Protein AF-0000000077134645 (afdb_homodimer)

Structure (mmCIF, N/CA/C/O backbone):
data_AF-0000000077134645-model_v1
#
loop_
_entity.id
_entity.type
_entity.pdbx_description
1 polymer 'Centrosomal protein 20'
#
loop_
_atom_site.group_PDB
_atom_site.id
_atom_site.type_symbol
_atom_site.label_atom_id
_atom_site.label_alt_id
_atom_site.label_comp_id
_atom_site.label_asym_id
_atom_site.label_entity_id
_atom_site.label_seq_id
_atom_site.pdbx_PDB_ins_code
_atom_site.Cartn_x
_atom_site.Cartn_y
_atom_site.Cartn_z
_atom_site.occupancy
_atom_site.B_iso_or_equiv
_atom_site.auth_seq_id
_atom_site.auth_comp_id
_atom_site.auth_asym_id
_atom_site.auth_atom_id
_atom_site.pdbx_PDB_model_num
ATOM 1 N N . MET A 1 1 ? 4.652 -29.047 -30.969 1 24.22 1 MET A N 1
ATOM 2 C CA . MET A 1 1 ? 5.277 -28.812 -29.672 1 24.22 1 MET A CA 1
ATOM 3 C C . MET A 1 1 ? 4.746 -27.531 -29.031 1 24.22 1 MET A C 1
ATOM 5 O O . MET A 1 1 ? 5.172 -26.438 -29.391 1 24.22 1 MET A O 1
ATOM 9 N N . THR A 1 2 ? 3.572 -27.594 -28.562 1 29.64 2 THR A N 1
ATOM 10 C CA . THR A 1 2 ? 2.598 -26.516 -28.578 1 29.64 2 THR A CA 1
ATOM 11 C C . THR A 1 2 ? 2.98 -25.438 -27.562 1 29.64 2 THR A C 1
ATOM 13 O O . THR A 1 2 ? 3.662 -25.719 -26.562 1 29.64 2 THR A O 1
ATOM 16 N N . ALA A 1 3 ? 3.068 -24.297 -27.906 1 35.56 3 ALA A N 1
ATOM 17 C CA . ALA A 1 3 ? 3.482 -23.062 -27.234 1 35.56 3 ALA A CA 1
ATOM 18 C C . ALA A 1 3 ? 3.09 -23.078 -25.766 1 35.56 3 ALA A C 1
ATOM 20 O O . ALA A 1 3 ? 3.621 -22.312 -24.969 1 35.56 3 ALA A O 1
ATOM 21 N N . GLY A 1 4 ? 2.148 -23.891 -25.359 1 37.78 4 GLY A N 1
ATOM 22 C CA . GLY A 1 4 ? 1.561 -24.109 -24.047 1 37.78 4 GLY A CA 1
ATOM 23 C C . GLY A 1 4 ? 2.453 -24.906 -23.109 1 37.78 4 GLY A C 1
ATOM 24 O O . GLY A 1 4 ? 2.303 -24.844 -21.891 1 37.78 4 GLY A O 1
ATOM 25 N N . GLY A 1 5 ? 3.248 -25.859 -23.516 1 40.06 5 GLY A N 1
ATOM 26 C CA . GLY A 1 5 ? 4.164 -26.797 -22.875 1 40.06 5 GLY A CA 1
ATOM 27 C C . GLY A 1 5 ? 5.379 -26.109 -22.281 1 40.06 5 GLY A C 1
ATOM 28 O O . GLY A 1 5 ? 5.859 -26.516 -21.219 1 40.06 5 GLY A O 1
ATOM 29 N N . ALA A 1 6 ? 6.016 -25.266 -22.891 1 44.03 6 ALA A N 1
ATOM 30 C CA . ALA A 1 6 ? 7.242 -24.562 -22.547 1 44.03 6 ALA A CA 1
ATOM 31 C C . ALA A 1 6 ? 7 -23.562 -21.422 1 44.03 6 ALA A C 1
ATOM 33 O O . ALA A 1 6 ? 7.859 -23.375 -20.547 1 44.03 6 ALA A O 1
ATOM 34 N N . THR A 1 7 ? 5.754 -23 -21.484 1 43.25 7 THR A N 1
ATOM 35 C CA . THR A 1 7 ? 5.414 -22.016 -20.453 1 43.25 7 THR A CA 1
ATOM 36 C C . THR A 1 7 ? 5.234 -22.688 -19.094 1 43.25 7 THR A C 1
ATOM 38 O O . THR A 1 7 ? 5.672 -22.156 -18.078 1 43.25 7 THR A O 1
ATOM 41 N N . VAL A 1 8 ? 4.711 -23.891 -19.078 1 43.12 8 VAL A N 1
ATOM 42 C CA . VAL A 1 8 ? 4.547 -24.656 -17.844 1 43.12 8 VAL A CA 1
ATOM 43 C C . VAL A 1 8 ? 5.91 -25.125 -17.344 1 43.12 8 VAL A C 1
ATOM 45 O O . VAL A 1 8 ? 6.195 -25.047 -16.141 1 43.12 8 VAL A O 1
ATOM 48 N N . ASP A 1 9 ? 6.625 -25.656 -18.25 1 44.12 9 ASP A N 1
ATOM 49 C CA . ASP A 1 9 ? 7.934 -26.156 -17.844 1 44.12 9 ASP A CA 1
ATOM 50 C C . ASP A 1 9 ? 8.836 -25.031 -17.359 1 44.12 9 ASP A C 1
ATOM 52 O O . ASP A 1 9 ? 9.57 -25.188 -16.391 1 44.12 9 ASP A O 1
ATOM 56 N N . GLU A 1 10 ? 8.852 -23.938 -18.047 1 44.84 10 GLU A N 1
ATOM 57 C CA . GLU A 1 10 ? 9.633 -22.797 -17.594 1 44.84 10 GLU A CA 1
ATOM 58 C C . GLU A 1 10 ? 9.102 -22.25 -16.266 1 44.84 10 GLU A C 1
ATOM 60 O O . GLU A 1 10 ? 9.875 -21.812 -15.422 1 44.84 10 GLU A O 1
ATOM 65 N N . LEU A 1 11 ? 7.805 -22.312 -16.109 1 45.38 11 LEU A N 1
ATOM 66 C CA . LEU A 1 11 ? 7.188 -21.969 -14.828 1 45.38 11 LEU A CA 1
ATOM 67 C C . LEU A 1 11 ? 7.566 -22.984 -13.758 1 45.38 11 LEU A C 1
ATOM 69 O O . LEU A 1 11 ? 7.828 -22.609 -12.609 1 45.38 11 LEU A O 1
ATOM 73 N N . THR A 1 12 ? 7.633 -24.281 -14.18 1 47.97 12 THR A N 1
ATOM 74 C CA . THR A 1 12 ? 8.031 -25.281 -13.211 1 47.97 12 THR A CA 1
ATOM 75 C C . THR A 1 12 ? 9.469 -25.047 -12.742 1 47.97 12 THR A C 1
ATOM 77 O O . THR A 1 12 ? 9.773 -25.203 -11.562 1 47.97 12 THR A O 1
ATOM 80 N N . ASP A 1 13 ? 10.312 -24.781 -13.711 1 46.84 13 ASP A N 1
ATOM 81 C CA . ASP A 1 13 ? 11.703 -24.578 -13.312 1 46.84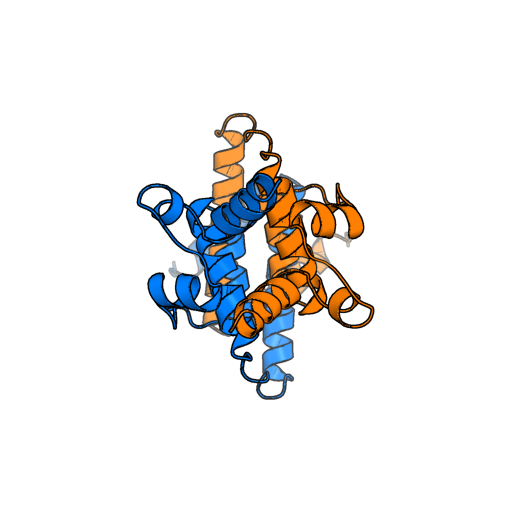 13 ASP A CA 1
ATOM 82 C C . ASP A 1 13 ? 11.859 -23.297 -12.5 1 46.84 13 ASP A C 1
ATOM 84 O O . ASP A 1 13 ? 12.594 -23.266 -11.508 1 46.84 13 ASP A O 1
ATOM 88 N N . VAL A 1 14 ? 11.336 -22.156 -12.891 1 46.78 14 VAL A N 1
ATOM 89 C CA . VAL A 1 14 ? 11.352 -20.938 -12.102 1 46.78 14 VAL A CA 1
ATOM 90 C C . VAL A 1 14 ? 10.625 -21.172 -10.773 1 46.78 14 VAL A C 1
ATOM 92 O O . VAL A 1 14 ? 11.094 -20.734 -9.719 1 46.78 14 VAL A O 1
ATOM 95 N N . LEU A 1 15 ? 9.477 -21.906 -10.883 1 47.5 15 LEU A N 1
ATOM 96 C CA . LEU A 1 15 ? 8.789 -22.297 -9.656 1 47.5 15 LEU A CA 1
ATOM 97 C C . LEU A 1 15 ? 9.703 -23.141 -8.773 1 47.5 15 LEU A C 1
ATOM 99 O O . LEU A 1 15 ? 9.742 -22.953 -7.555 1 47.5 15 LEU A O 1
ATOM 103 N N . ARG A 1 16 ? 10.352 -23.984 -9.422 1 46.69 16 ARG A N 1
ATOM 104 C CA . ARG A 1 16 ? 11.266 -24.828 -8.656 1 46.69 16 ARG A CA 1
ATOM 105 C C . ARG A 1 16 ? 12.344 -24 -7.973 1 46.69 16 ARG A C 1
ATOM 107 O O . ARG A 1 16 ? 12.625 -24.188 -6.789 1 46.69 16 ARG A O 1
ATOM 114 N N . GLU A 1 17 ? 13.023 -23.219 -8.719 1 48.59 17 GLU A N 1
ATOM 115 C CA . GLU A 1 17 ? 14.094 -22.406 -8.141 1 48.59 17 GLU A CA 1
ATOM 116 C C . GLU A 1 17 ? 13.547 -21.391 -7.152 1 48.59 17 GLU A C 1
ATOM 118 O O . GLU A 1 17 ? 14.141 -21.156 -6.102 1 48.59 17 GLU A O 1
ATOM 123 N N . THR A 1 18 ? 12.508 -20.734 -7.52 1 47.09 18 THR A N 1
ATOM 124 C CA . THR A 1 18 ? 11.844 -19.859 -6.559 1 47.09 18 THR A CA 1
ATOM 125 C C . THR A 1 18 ? 11.375 -20.641 -5.34 1 47.09 18 THR A C 1
ATOM 127 O O . THR A 1 18 ? 11.5 -20.172 -4.207 1 47.09 18 THR A O 1
ATOM 130 N N . LEU A 1 19 ? 10.766 -21.781 -5.652 1 47.28 19 LEU A N 1
ATOM 131 C CA . LEU A 1 19 ? 10.336 -22.688 -4.594 1 47.28 19 LEU A CA 1
ATOM 132 C C . LEU A 1 19 ? 11.523 -23.172 -3.777 1 47.28 19 LEU A C 1
ATOM 134 O O . LEU A 1 19 ? 11.391 -23.469 -2.584 1 47.28 19 LEU A O 1
ATOM 138 N N . GLU A 1 20 ? 12.57 -23.406 -4.445 1 48.66 20 GLU A N 1
ATOM 139 C CA . GLU A 1 20 ? 13.734 -23.828 -3.674 1 48.66 20 GLU A CA 1
ATOM 140 C C . GLU A 1 20 ? 14.125 -22.781 -2.645 1 48.66 20 GLU A C 1
ATOM 142 O O . GLU A 1 20 ? 14.633 -23.109 -1.57 1 48.66 20 GLU A O 1
ATOM 147 N N . ASN A 1 21 ? 13.945 -21.484 -2.982 1 47.81 21 ASN A N 1
ATOM 148 C CA . ASN A 1 21 ? 14.094 -20.5 -1.917 1 47.81 21 ASN A CA 1
ATOM 149 C C . ASN A 1 21 ? 12.797 -20.328 -1.126 1 47.81 21 ASN A C 1
ATOM 151 O O . ASN A 1 21 ? 11.758 -20 -1.695 1 47.81 21 ASN A O 1
ATOM 155 N N . ARG A 1 22 ? 12.594 -20.891 -0.077 1 45.69 22 ARG A N 1
ATOM 156 C CA . ARG A 1 22 ? 11.438 -21.062 0.794 1 45.69 22 ARG A CA 1
ATOM 157 C C . ARG A 1 22 ? 10.586 -19.797 0.818 1 45.69 22 ARG A C 1
ATOM 159 O O . ARG A 1 22 ? 9.352 -19.875 0.776 1 45.69 22 ARG A O 1
ATOM 166 N N . GLY A 1 23 ? 11.109 -18.672 0.833 1 46.56 23 GLY A N 1
ATOM 167 C CA . GLY A 1 23 ? 10.383 -17.406 0.935 1 46.56 23 GLY A C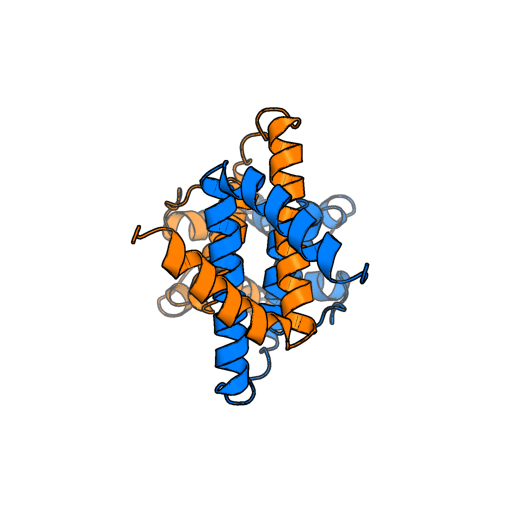A 1
ATOM 168 C C . GLY A 1 23 ? 9.617 -17.062 -0.33 1 46.56 23 GLY A C 1
ATOM 169 O O . GLY A 1 23 ? 8.523 -16.5 -0.266 1 46.56 23 GLY A O 1
ATOM 170 N N . ALA A 1 24 ? 10.148 -17.453 -1.413 1 50.59 24 ALA A N 1
ATOM 171 C CA . ALA A 1 24 ? 9.531 -17.125 -2.699 1 50.59 24 ALA A CA 1
ATOM 172 C C . ALA A 1 24 ? 8.305 -18 -2.953 1 50.59 24 ALA A C 1
ATOM 174 O O . ALA A 1 24 ? 7.305 -17.516 -3.496 1 50.59 24 ALA A O 1
ATOM 175 N N . LEU A 1 25 ? 8.438 -19.219 -2.449 1 50.72 25 LEU A N 1
ATOM 176 C CA . LEU A 1 25 ? 7.297 -20.109 -2.623 1 50.72 25 LEU A CA 1
ATOM 177 C C . LEU A 1 25 ? 6.094 -19.609 -1.82 1 50.72 25 LEU A C 1
ATOM 179 O O . LEU A 1 25 ? 4.957 -19.703 -2.287 1 50.72 25 LEU A O 1
ATOM 183 N N . GLY A 1 26 ? 6.496 -19.188 -0.699 1 48.19 26 GLY A N 1
ATOM 184 C CA . GLY A 1 26 ? 5.43 -18.641 0.131 1 48.19 26 GLY A CA 1
ATOM 185 C C . GLY A 1 26 ? 4.715 -17.469 -0.505 1 48.19 26 GLY A C 1
ATOM 186 O O . GLY A 1 26 ? 3.486 -17.375 -0.448 1 48.19 26 GLY A O 1
ATOM 187 N N . ASN A 1 27 ? 5.539 -16.703 -1.154 1 52.59 27 ASN A N 1
ATOM 188 C CA . ASN A 1 27 ? 4.957 -15.57 -1.862 1 52.59 27 ASN A CA 1
ATOM 189 C C . ASN A 1 27 ? 4.109 -16.016 -3.049 1 52.59 27 ASN A C 1
ATOM 191 O O . ASN A 1 27 ? 3.027 -15.484 -3.287 1 52.59 27 ASN A O 1
ATOM 195 N N . VAL A 1 28 ? 4.566 -16.938 -3.791 1 53.28 28 VAL A N 1
ATOM 196 C CA . VAL A 1 28 ? 3.822 -17.469 -4.926 1 53.28 28 VAL A CA 1
ATOM 197 C C . VAL A 1 28 ? 2.529 -18.125 -4.434 1 53.28 28 VAL A C 1
ATOM 199 O O . VAL A 1 28 ? 1.468 -17.938 -5.031 1 53.28 28 VAL A O 1
ATOM 202 N N . ARG A 1 29 ? 2.74 -18.812 -3.414 1 52.03 29 ARG A N 1
ATOM 203 C CA . ARG A 1 29 ? 1.562 -19.453 -2.838 1 52.03 29 ARG A CA 1
ATOM 204 C C . ARG A 1 29 ? 0.541 -18.406 -2.389 1 52.03 29 ARG A C 1
ATOM 206 O O . ARG A 1 29 ? -0.659 -18.562 -2.629 1 52.03 29 ARG A O 1
ATOM 213 N N . ALA A 1 30 ? 1.046 -17.484 -1.623 1 52.97 30 ALA A N 1
ATOM 214 C CA . ALA A 1 30 ? 0.137 -16.438 -1.156 1 52.97 30 ALA A CA 1
ATOM 215 C C . ALA A 1 30 ? -0.575 -15.766 -2.328 1 52.97 30 ALA A C 1
ATOM 217 O O . ALA A 1 30 ? -1.787 -15.539 -2.281 1 52.97 30 ALA A O 1
ATOM 218 N N . HIS A 1 31 ? 0.152 -15.578 -3.328 1 54.72 31 HIS A N 1
ATOM 219 C CA . HIS A 1 31 ? -0.405 -14.961 -4.523 1 54.72 31 HIS A CA 1
ATOM 220 C C . HIS A 1 31 ? -1.424 -15.875 -5.195 1 54.72 31 HIS A C 1
ATOM 222 O O . HIS A 1 31 ? -2.486 -15.414 -5.621 1 54.72 31 HIS A O 1
ATOM 228 N N . LEU A 1 32 ? -1.034 -17.031 -5.32 1 56.16 32 LEU A N 1
ATOM 229 C CA . LEU A 1 32 ? -1.927 -18 -5.941 1 56.16 32 LEU A CA 1
ATOM 230 C C . LEU A 1 32 ? -3.215 -18.141 -5.137 1 56.16 32 LEU A C 1
ATOM 232 O O . LEU A 1 32 ? -4.305 -18.203 -5.707 1 56.16 32 LEU A O 1
ATOM 236 N N . ARG A 1 33 ? -2.996 -18.141 -3.838 1 50.47 33 ARG A N 1
ATOM 237 C CA . ARG A 1 33 ? -4.172 -18.219 -2.975 1 50.47 33 ARG A CA 1
ATOM 238 C C . ARG A 1 33 ? -5.051 -16.984 -3.137 1 50.47 33 ARG A C 1
ATOM 240 O O . ARG A 1 33 ? -6.277 -17.094 -3.188 1 50.47 33 ARG A O 1
ATOM 247 N N . ALA A 1 34 ? -4.371 -15.906 -3.146 1 54.25 34 ALA A N 1
ATOM 248 C CA . ALA A 1 34 ? -5.137 -14.68 -3.336 1 54.25 34 ALA A CA 1
ATOM 249 C C . ALA A 1 34 ? -5.879 -14.695 -4.668 1 54.25 34 ALA A C 1
ATOM 251 O O . ALA A 1 34 ? -7.055 -14.328 -4.734 1 54.25 34 ALA A O 1
ATOM 252 N N . GLU A 1 35 ? -5.234 -15.227 -5.625 1 53.09 35 GLU A N 1
ATOM 253 C CA . GLU A 1 35 ? -5.832 -15.305 -6.953 1 53.09 35 GLU A CA 1
ATOM 254 C C . GLU A 1 35 ? -7.012 -16.281 -6.969 1 53.09 35 GLU A C 1
ATOM 256 O O . GLU A 1 35 ? -8.047 -15.992 -7.578 1 53.09 35 GLU A O 1
ATOM 261 N N . VAL A 1 36 ? -6.766 -17.328 -6.402 1 52.88 36 VAL A N 1
ATOM 262 C CA . VAL A 1 36 ? -7.82 -18.328 -6.312 1 52.88 36 VAL A CA 1
ATOM 263 C C . VAL A 1 36 ? -8.984 -17.781 -5.496 1 52.88 36 VAL A C 1
ATOM 265 O O . VAL A 1 36 ? -10.148 -17.922 -5.887 1 52.88 36 VAL A O 1
ATOM 268 N N . SER A 1 37 ? -8.641 -17.281 -4.383 1 51.97 37 SER A N 1
ATOM 269 C CA . SER A 1 37 ? -9.688 -16.719 -3.535 1 51.97 37 SER A CA 1
ATOM 270 C C . SER A 1 37 ? -10.469 -15.633 -4.27 1 51.97 37 SER A C 1
ATOM 272 O O . SER A 1 37 ? -11.695 -15.594 -4.191 1 51.97 37 SER A O 1
ATOM 274 N N . ASN A 1 38 ? -9.695 -14.898 -4.934 1 54 38 ASN A N 1
ATOM 275 C CA . ASN A 1 38 ? -10.328 -13.844 -5.707 1 54 38 ASN A CA 1
ATOM 276 C C . ASN A 1 38 ? -11.219 -14.414 -6.809 1 54 38 ASN A C 1
ATOM 278 O O . ASN A 1 38 ? -12.32 -13.906 -7.051 1 54 38 ASN A O 1
ATOM 282 N N . ALA A 1 39 ? -10.68 -15.352 -7.457 1 52.31 39 ALA A N 1
ATOM 283 C CA . ALA A 1 39 ? -11.438 -16.016 -8.516 1 52.31 39 ALA A CA 1
ATOM 284 C C . ALA A 1 39 ? -12.711 -16.641 -7.961 1 52.31 39 ALA A C 1
ATOM 286 O O . ALA A 1 39 ? -13.75 -16.641 -8.625 1 52.31 39 ALA A O 1
ATOM 287 N N . LEU A 1 40 ? -12.57 -17.266 -6.914 1 51.19 40 LEU A N 1
ATOM 288 C CA . LEU A 1 40 ? -13.719 -17.906 -6.285 1 51.19 40 LEU A CA 1
ATOM 289 C C . LEU A 1 40 ? -14.688 -16.875 -5.738 1 51.19 40 LEU A C 1
ATOM 291 O O . LEU A 1 40 ? -15.906 -17.047 -5.82 1 51.19 40 LEU A O 1
ATOM 295 N N . GLU A 1 41 ? -14.039 -15.984 -5.02 1 52.12 41 GLU A N 1
ATOM 296 C CA . GLU A 1 41 ? -14.906 -14.906 -4.531 1 52.12 41 GLU A CA 1
ATOM 297 C C . GLU A 1 41 ? -15.609 -14.195 -5.684 1 52.12 41 GLU A C 1
ATOM 299 O O . GLU A 1 41 ? -16.766 -13.789 -5.555 1 52.12 41 GLU A O 1
ATOM 304 N N . ASP A 1 42 ? -14.898 -13.961 -6.695 1 49.38 42 ASP A N 1
ATOM 305 C CA . ASP A 1 42 ? -15.516 -13.375 -7.883 1 49.38 42 ASP A CA 1
ATOM 306 C C . ASP A 1 42 ? -16.641 -14.266 -8.414 1 49.38 42 ASP A C 1
ATOM 308 O O . ASP A 1 42 ? -17.656 -13.766 -8.906 1 49.38 42 ASP A O 1
ATOM 312 N N . ARG A 1 43 ? -16.391 -15.602 -8.5 1 46.81 43 ARG A N 1
ATOM 313 C CA . ARG A 1 43 ? -17.484 -16.453 -8.938 1 46.81 43 ARG A CA 1
ATOM 314 C C . ARG A 1 43 ? -18.641 -16.422 -7.945 1 46.81 43 ARG A C 1
ATOM 316 O O . ARG A 1 43 ? -19.812 -16.516 -8.336 1 46.81 43 ARG A O 1
ATOM 323 N N . THR A 1 44 ? -18.359 -16.719 -6.801 1 44.78 44 THR A N 1
ATOM 324 C CA . THR A 1 44 ? -19.438 -16.625 -5.82 1 44.78 44 THR A CA 1
ATOM 325 C C . THR A 1 44 ? -19.75 -15.172 -5.492 1 44.78 44 THR A C 1
ATOM 327 O O . THR A 1 44 ? -20.688 -14.875 -4.75 1 44.78 44 THR A O 1
ATOM 330 N N . SER A 1 45 ? -18.656 -14.516 -5.438 1 45.84 45 SER A N 1
ATOM 331 C CA . SER A 1 45 ? -18.812 -13.133 -5.012 1 45.84 45 SER A CA 1
ATOM 332 C C . SER A 1 45 ? -19.859 -12.406 -5.867 1 45.84 45 SER A C 1
ATOM 334 O O . SER A 1 45 ? -19.766 -12.414 -7.098 1 45.84 45 SER A O 1
ATOM 336 N N . PHE A 1 46 ? -20.922 -12.102 -5.414 1 44.56 46 PHE A N 1
ATOM 337 C CA . PHE A 1 46 ? -21.688 -10.883 -5.582 1 44.56 46 PHE A CA 1
ATOM 338 C C . PHE A 1 46 ? -20.812 -9.758 -6.125 1 44.56 46 PHE A C 1
ATOM 340 O O . PHE A 1 46 ? -19.594 -9.773 -5.953 1 44.56 46 PHE A O 1
ATOM 347 N N . ALA A 1 47 ? -21.078 -8.93 -7.16 1 49.59 47 ALA A N 1
ATOM 348 C CA . ALA A 1 47 ? -20.562 -7.664 -7.672 1 49.59 47 ALA A CA 1
ATOM 349 C C . ALA A 1 47 ? -19.734 -6.941 -6.613 1 49.59 47 ALA A C 1
ATOM 351 O O . ALA A 1 47 ? -20.266 -6.52 -5.582 1 49.59 47 ALA A O 1
ATOM 352 N N . ARG A 1 48 ? -18.484 -7.422 -6.285 1 58.22 48 ARG A N 1
ATOM 353 C CA . ARG A 1 48 ? -17.75 -6.602 -5.328 1 58.22 48 ARG A CA 1
ATOM 354 C C . ARG A 1 48 ? -18.219 -5.152 -5.379 1 58.22 48 ARG A C 1
ATOM 356 O O . ARG A 1 48 ? -18.469 -4.609 -6.461 1 58.22 48 ARG A O 1
ATOM 363 N N . PRO A 1 49 ? -18.594 -4.734 -4.238 1 63.12 49 PRO A N 1
ATOM 364 C CA . PRO A 1 49 ? -19.016 -3.33 -4.27 1 63.12 49 PRO A CA 1
ATOM 365 C C . PRO A 1 49 ? -17.953 -2.418 -4.895 1 63.12 49 PRO A C 1
ATOM 367 O O . PRO A 1 49 ? -16.766 -2.721 -4.844 1 63.12 49 PRO A O 1
ATOM 370 N N . ASP A 1 50 ? -18.391 -1.583 -5.668 1 82 50 ASP A N 1
ATOM 371 C CA . ASP A 1 50 ? -17.531 -0.55 -6.242 1 82 50 ASP A CA 1
ATOM 372 C C . ASP A 1 50 ? -16.656 0.104 -5.168 1 82 50 ASP A C 1
ATOM 374 O O . ASP A 1 50 ? -17.078 0.225 -4.016 1 82 50 ASP A O 1
ATOM 378 N N . LEU A 1 51 ? -15.414 0.285 -5.488 1 91.31 51 LEU A N 1
ATOM 379 C CA . LEU A 1 51 ? -14.523 1.012 -4.594 1 91.31 51 LEU A CA 1
ATOM 380 C C . LEU A 1 51 ? -15.094 2.383 -4.25 1 91.31 51 LEU A C 1
ATOM 382 O O . LEU A 1 51 ? -15.648 3.062 -5.117 1 91.31 51 LEU A O 1
ATOM 386 N N . SER A 1 52 ? -15.109 2.719 -3.006 1 93.88 52 SER A N 1
ATOM 387 C CA . SER A 1 52 ? -15.469 4.078 -2.613 1 93.88 52 SER A CA 1
ATOM 388 C C . SER A 1 52 ? -14.453 5.09 -3.143 1 93.88 52 SER A C 1
ATOM 390 O O . SER A 1 52 ? -13.344 4.723 -3.521 1 93.88 52 SER A O 1
ATOM 392 N N . ASN A 1 53 ? -14.789 6.316 -3.213 1 94.12 53 ASN A N 1
ATOM 393 C CA . ASN A 1 53 ? -13.867 7.367 -3.639 1 94.12 53 ASN A CA 1
ATOM 394 C C . ASN A 1 53 ? -12.617 7.402 -2.77 1 94.12 53 ASN A C 1
ATOM 396 O O . ASN A 1 53 ? -11.508 7.609 -3.273 1 94.12 53 ASN A O 1
ATOM 400 N N . GLU A 1 54 ? -12.867 7.176 -1.496 1 96.25 54 GLU A N 1
ATOM 401 C CA . GLU A 1 54 ? -11.742 7.168 -0.558 1 96.25 54 GLU A CA 1
ATOM 402 C C . GLU A 1 54 ? -10.758 6.051 -0.883 1 96.25 54 GLU A C 1
ATOM 404 O O . GLU A 1 54 ? -9.547 6.262 -0.873 1 96.25 54 GLU A O 1
ATOM 409 N N . ASN A 1 55 ? -11.32 4.969 -1.184 1 97.5 55 ASN A N 1
ATOM 410 C CA . ASN A 1 55 ? -10.469 3.84 -1.545 1 97.5 55 ASN A CA 1
ATOM 411 C C . ASN A 1 55 ? -9.742 4.086 -2.861 1 97.5 55 ASN A C 1
ATOM 413 O O . ASN A 1 55 ? -8.578 3.707 -3.01 1 97.5 55 ASN A O 1
ATOM 417 N N . LEU A 1 56 ? -10.461 4.691 -3.771 1 97.31 56 LEU A N 1
ATOM 418 C CA . LEU A 1 56 ? -9.836 5.012 -5.051 1 97.31 56 LEU A CA 1
ATOM 419 C C . LEU A 1 56 ? -8.625 5.914 -4.852 1 97.31 56 LEU A C 1
ATOM 421 O O . LEU A 1 56 ? -7.559 5.672 -5.43 1 97.31 56 LEU A O 1
ATOM 425 N N . VAL A 1 57 ? -8.766 6.859 -4.016 1 97.75 57 VAL A N 1
ATOM 426 C CA . VAL A 1 57 ? -7.707 7.836 -3.77 1 97.75 57 VAL A CA 1
ATOM 427 C C . VAL A 1 57 ? -6.547 7.164 -3.037 1 97.75 57 VAL A C 1
ATOM 429 O O . VAL A 1 57 ? -5.391 7.293 -3.445 1 97.75 57 VAL A O 1
ATOM 432 N N . ILE A 1 58 ? -6.824 6.398 -1.999 1 98.44 58 ILE A N 1
ATOM 433 C CA . ILE A 1 58 ? -5.801 5.762 -1.178 1 98.44 58 ILE A CA 1
ATOM 434 C C . ILE A 1 58 ? -5.047 4.723 -2.004 1 98.44 58 ILE A C 1
ATOM 436 O O . ILE A 1 58 ? -3.818 4.633 -1.932 1 98.44 58 ILE A O 1
ATOM 440 N N . ASN A 1 59 ? -5.781 4.012 -2.807 1 98.38 59 ASN A N 1
ATOM 441 C CA . ASN A 1 59 ? -5.133 3.033 -3.67 1 98.38 59 ASN A CA 1
ATOM 442 C C . ASN A 1 59 ? -4.18 3.703 -4.656 1 98.38 59 ASN A C 1
ATOM 444 O O . ASN A 1 59 ? -3.139 3.139 -5 1 98.38 59 ASN A O 1
ATOM 448 N N . GLU A 1 60 ? -4.535 4.867 -5.148 1 98.19 60 GLU A N 1
ATOM 449 C CA . GLU A 1 60 ? -3.648 5.586 -6.062 1 98.19 60 GLU A CA 1
ATOM 450 C C . GLU A 1 60 ? -2.396 6.078 -5.34 1 98.19 60 GLU A C 1
ATOM 452 O O . GLU A 1 60 ? -1.306 6.09 -5.918 1 98.19 60 GLU A O 1
ATOM 457 N N . LEU A 1 61 ? -2.576 6.48 -4.07 1 98.5 61 LEU A N 1
ATOM 458 C CA . LEU A 1 61 ? -1.415 6.863 -3.273 1 98.5 61 LEU A CA 1
ATOM 459 C C . LEU A 1 61 ? -0.461 5.688 -3.105 1 98.5 61 LEU A C 1
ATOM 461 O O . LEU A 1 61 ? 0.755 5.844 -3.242 1 98.5 61 LEU A O 1
ATOM 465 N N . ILE A 1 62 ? -1.039 4.539 -2.848 1 98.75 62 ILE A N 1
ATOM 466 C CA . ILE A 1 62 ? -0.256 3.324 -2.643 1 98.75 62 ILE A CA 1
ATOM 467 C C . ILE A 1 62 ? 0.391 2.898 -3.959 1 98.75 62 ILE A C 1
ATOM 469 O O . ILE A 1 62 ? 1.562 2.512 -3.986 1 98.75 62 ILE A O 1
ATOM 473 N N . ARG A 1 63 ? -0.363 3.043 -5.043 1 98.44 63 ARG A N 1
ATOM 474 C CA . ARG A 1 63 ? 0.172 2.717 -6.363 1 98.44 63 ARG A CA 1
ATOM 475 C C . ARG A 1 63 ? 1.4 3.561 -6.68 1 98.44 63 ARG A C 1
ATOM 477 O O . ARG A 1 63 ? 2.42 3.039 -7.133 1 98.44 63 ARG A O 1
ATOM 484 N N . GLU A 1 64 ? 1.329 4.816 -6.453 1 98.06 64 GLU A N 1
ATOM 485 C CA . GLU A 1 64 ? 2.457 5.715 -6.676 1 98.06 64 GLU A CA 1
ATOM 486 C C . GLU A 1 64 ? 3.682 5.273 -5.879 1 98.06 64 GLU A C 1
ATOM 488 O O . GLU A 1 64 ? 4.797 5.25 -6.406 1 98.06 64 GLU A O 1
ATOM 493 N N . TYR A 1 65 ? 3.469 4.891 -4.656 1 98.38 65 TYR A N 1
ATOM 494 C CA . TYR A 1 65 ? 4.523 4.445 -3.754 1 98.38 65 TYR A CA 1
ATOM 495 C C . TYR A 1 65 ? 5.152 3.146 -4.25 1 98.38 65 TYR A C 1
ATOM 497 O O . TYR A 1 65 ? 6.379 3.006 -4.254 1 98.38 65 TYR A O 1
ATOM 505 N N . LEU A 1 66 ? 4.305 2.279 -4.656 1 97.06 66 LEU A N 1
ATOM 506 C CA . LEU A 1 66 ? 4.781 0.977 -5.113 1 97.06 66 LEU A CA 1
ATOM 507 C C . LEU A 1 66 ? 5.594 1.114 -6.395 1 97.06 66 LEU A C 1
ATOM 509 O O . LEU A 1 66 ? 6.645 0.491 -6.539 1 97.06 66 LEU A O 1
ATOM 513 N N . VAL A 1 67 ? 5.113 1.961 -7.281 1 95.69 67 VAL A N 1
ATOM 514 C CA . VAL A 1 67 ? 5.809 2.188 -8.547 1 95.69 67 VAL A CA 1
ATOM 515 C C . VAL A 1 67 ? 7.184 2.799 -8.273 1 95.69 67 VAL A C 1
ATOM 517 O O . VAL A 1 67 ? 8.195 2.332 -8.805 1 95.69 67 VAL A O 1
ATOM 520 N N . PHE A 1 68 ? 7.203 3.707 -7.387 1 96.69 68 PHE A N 1
ATOM 521 C CA . PHE A 1 68 ? 8.43 4.43 -7.074 1 96.69 68 PHE A CA 1
ATOM 522 C C . PHE A 1 68 ? 9.469 3.492 -6.465 1 96.69 68 PHE A C 1
ATOM 524 O O . PHE A 1 68 ? 10.656 3.594 -6.773 1 96.69 68 PHE A O 1
ATOM 531 N N . ASN A 1 69 ? 9.023 2.602 -5.625 1 93.56 69 ASN A N 1
ATOM 532 C CA . ASN A 1 69 ? 9.938 1.713 -4.918 1 93.56 69 ASN A CA 1
ATOM 533 C C . ASN A 1 69 ? 10.133 0.395 -5.66 1 93.56 69 ASN A C 1
ATOM 535 O O . ASN A 1 69 ? 10.727 -0.543 -5.129 1 93.56 69 ASN A O 1
ATOM 539 N N . ARG A 1 70 ? 9.578 0.241 -6.781 1 89.5 70 ARG A N 1
ATOM 540 C CA . ARG A 1 70 ? 9.734 -0.9 -7.68 1 89.5 70 ARG A CA 1
ATOM 541 C C . ARG A 1 70 ? 9.195 -2.176 -7.039 1 89.5 70 ARG A C 1
ATOM 543 O O . ARG A 1 70 ? 9.805 -3.24 -7.156 1 89.5 70 ARG A O 1
ATOM 550 N N . TYR A 1 71 ? 8.133 -1.954 -6.285 1 89.69 71 TYR A N 1
ATOM 551 C CA . TYR A 1 71 ? 7.422 -3.117 -5.766 1 89.69 71 TYR A CA 1
ATOM 552 C C . TYR A 1 71 ? 6.418 -3.641 -6.785 1 89.69 71 TYR A C 1
ATOM 554 O O . TYR A 1 71 ? 5.207 -3.574 -6.562 1 89.69 71 TYR A O 1
ATOM 562 N N . ARG A 1 72 ? 6.957 -4.215 -7.785 1 83.75 72 ARG A N 1
ATOM 563 C CA . ARG A 1 72 ? 6.176 -4.555 -8.969 1 83.75 72 ARG A CA 1
ATOM 564 C C . ARG A 1 72 ? 5.242 -5.73 -8.695 1 83.75 72 ARG A C 1
ATOM 566 O O . ARG A 1 72 ? 4.109 -5.758 -9.18 1 83.75 72 ARG A O 1
ATOM 573 N N . SER A 1 73 ? 5.664 -6.672 -7.918 1 80.25 73 SER A N 1
ATOM 574 C CA . SER A 1 73 ? 4.836 -7.832 -7.598 1 80.25 73 SER A CA 1
ATOM 575 C C . SER A 1 73 ? 3.637 -7.434 -6.738 1 80.25 73 SER A C 1
ATOM 577 O O . SER A 1 73 ? 2.52 -7.898 -6.973 1 80.25 73 SER A O 1
ATOM 579 N N . THR A 1 74 ? 3.922 -6.586 -5.82 1 87.75 74 THR A N 1
ATOM 580 C CA . THR A 1 74 ? 2.844 -6.09 -4.969 1 87.75 74 THR A CA 1
ATOM 581 C C . THR A 1 74 ? 1.815 -5.324 -5.797 1 87.75 74 THR A C 1
ATOM 583 O O . THR A 1 74 ? 0.609 -5.527 -5.641 1 87.75 74 THR A O 1
ATOM 586 N N . LEU A 1 75 ? 2.316 -4.523 -6.695 1 90.38 75 LEU A N 1
ATOM 587 C CA . LEU A 1 75 ? 1.434 -3.723 -7.535 1 90.38 75 LEU A CA 1
ATOM 588 C C . LEU A 1 75 ? 0.565 -4.613 -8.414 1 90.38 75 LEU A C 1
ATOM 590 O O . LEU A 1 75 ? -0.632 -4.359 -8.57 1 90.38 75 LEU A O 1
ATOM 594 N N . SER A 1 76 ? 1.131 -5.617 -8.906 1 81.94 76 SER A N 1
ATOM 595 C CA . SER A 1 76 ? 0.443 -6.52 -9.82 1 81.94 76 SER A CA 1
ATOM 596 C C . SER A 1 76 ? -0.709 -7.238 -9.125 1 81.94 76 SER A C 1
ATOM 598 O O . SER A 1 76 ? -1.691 -7.617 -9.766 1 81.94 76 SER A O 1
ATOM 600 N N . VAL A 1 77 ? -0.668 -7.363 -7.84 1 84.06 77 VAL A N 1
ATOM 601 C CA . VAL A 1 77 ? -1.702 -8.047 -7.07 1 84.06 77 VAL A CA 1
ATOM 602 C C . VAL A 1 77 ? -2.707 -7.027 -6.535 1 84.06 77 VAL A C 1
ATOM 604 O O . VAL A 1 77 ? -3.908 -7.301 -6.484 1 84.06 77 VAL A O 1
ATOM 607 N N . LEU A 1 78 ? -2.236 -5.883 -6.184 1 91.38 78 LEU A N 1
ATOM 608 C CA . LEU A 1 78 ? -3.09 -4.867 -5.582 1 91.38 78 LEU A CA 1
ATOM 609 C C . LEU A 1 78 ? -4.207 -4.457 -6.539 1 91.38 78 LEU A C 1
ATOM 611 O O . LEU A 1 78 ? -5.371 -4.375 -6.141 1 91.38 78 LEU A O 1
ATOM 615 N N . LEU A 1 79 ? -3.854 -4.191 -7.766 1 88.25 79 LEU A N 1
ATOM 616 C CA . LEU A 1 79 ? -4.805 -3.619 -8.711 1 88.25 79 LEU A CA 1
ATOM 617 C C . LEU A 1 79 ? -5.98 -4.562 -8.938 1 88.25 79 LEU A C 1
ATOM 619 O O . LEU A 1 79 ? -7.133 -4.199 -8.695 1 88.25 79 LEU A O 1
ATOM 623 N N . PRO A 1 80 ? -5.75 -5.828 -9.281 1 82.62 80 PRO A N 1
ATOM 624 C CA . PRO A 1 80 ? -6.898 -6.723 -9.453 1 82.62 80 PRO A CA 1
ATOM 625 C C . PRO A 1 80 ? -7.609 -7.027 -8.141 1 82.62 80 PRO A C 1
ATOM 627 O O . PRO A 1 80 ? -8.836 -7.133 -8.109 1 82.62 80 PRO A O 1
ATOM 630 N N . GLU A 1 81 ? -6.922 -7.148 -7.043 1 83.38 81 GLU A N 1
ATOM 631 C CA . GLU A 1 81 ? -7.516 -7.52 -5.762 1 83.38 81 GLU A CA 1
ATOM 632 C C . GLU A 1 81 ? -8.422 -6.414 -5.234 1 83.38 81 GLU A C 1
ATOM 634 O O . GLU A 1 81 ? -9.445 -6.691 -4.602 1 83.38 81 GLU A O 1
ATOM 639 N N . SER A 1 82 ? -8.031 -5.254 -5.445 1 89.69 82 SER A N 1
ATOM 640 C CA . SER A 1 82 ? -8.797 -4.125 -4.93 1 89.69 82 SER A CA 1
ATOM 641 C C . SER A 1 82 ? -9.906 -3.721 -5.898 1 89.69 82 SER A C 1
ATOM 643 O O . SER A 1 82 ? -10.836 -3.004 -5.523 1 89.69 82 SER A O 1
ATOM 645 N N . GLY A 1 83 ? -9.75 -4.137 -7.145 1 87 83 GLY A N 1
ATOM 646 C CA . GLY A 1 83 ? -10.664 -3.682 -8.18 1 87 83 GLY A CA 1
ATOM 647 C C . GLY A 1 83 ? -10.305 -2.316 -8.734 1 87 83 GLY A C 1
ATOM 648 O O . GLY A 1 83 ? -11.102 -1.701 -9.445 1 87 83 GLY A O 1
ATOM 649 N N . GLN A 1 84 ? -9.133 -1.864 -8.367 1 90.88 84 GLN A N 1
ATOM 650 C CA . GLN A 1 84 ? -8.641 -0.586 -8.867 1 90.88 84 GLN A CA 1
ATOM 651 C C . GLN A 1 84 ? -8.375 -0.647 -10.367 1 90.88 84 GLN A C 1
ATOM 653 O O . GLN A 1 84 ? -7.797 -1.615 -10.867 1 90.88 84 GLN A O 1
ATOM 658 N N . PRO A 1 85 ? -8.891 0.365 -11.125 1 91.12 85 PRO A N 1
ATOM 659 C CA . PRO A 1 85 ? -8.617 0.381 -12.562 1 91.12 85 PRO A CA 1
ATOM 660 C C . PRO A 1 85 ? -7.125 0.388 -12.875 1 91.12 85 PRO A C 1
ATOM 662 O O . PRO A 1 85 ? -6.34 1.019 -12.156 1 91.12 85 PRO A O 1
ATOM 665 N N . GLU A 1 86 ? -6.734 -0.241 -13.906 1 87.75 86 GLU A N 1
ATOM 666 C CA . GLU A 1 86 ? -5.34 -0.277 -14.328 1 87.75 86 GLU A CA 1
ATOM 667 C C . GLU A 1 86 ? -4.836 1.119 -14.688 1 87.75 86 GLU A C 1
ATOM 669 O O . GLU A 1 86 ? -3.689 1.465 -14.383 1 87.75 86 GLU A O 1
ATOM 674 N N . THR A 1 87 ? -5.77 1.79 -15.32 1 93.06 87 THR A N 1
ATOM 675 C CA . THR A 1 87 ? -5.461 3.182 -15.633 1 93.06 87 THR A CA 1
ATOM 676 C C . THR A 1 87 ? -5.84 4.09 -14.469 1 93.06 87 THR A C 1
ATOM 678 O O . THR A 1 87 ? -6.965 4.027 -13.961 1 93.06 87 THR A O 1
ATOM 681 N N . PRO A 1 88 ? -4.934 4.828 -14.031 1 92.25 88 PRO A N 1
ATOM 682 C CA . PRO A 1 88 ? -5.25 5.719 -12.906 1 92.25 88 PRO A CA 1
ATOM 683 C C . PRO A 1 88 ? -6.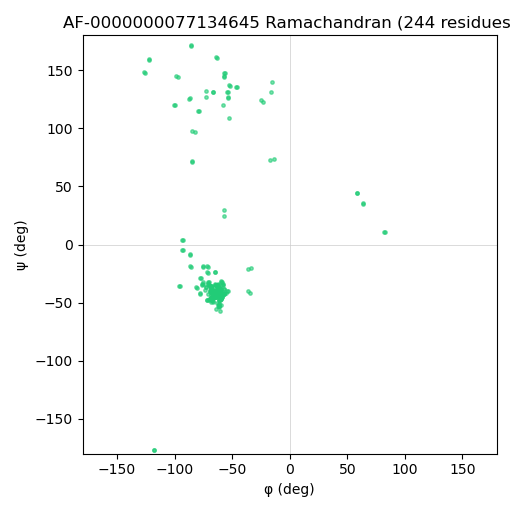465 6.602 -13.18 1 92.25 88 PRO A C 1
ATOM 685 O O . PRO A 1 88 ? -6.508 7.309 -14.188 1 92.25 88 PRO A O 1
ATOM 688 N N . PRO A 1 89 ? -7.34 6.512 -12.266 1 92.06 89 PRO A N 1
ATOM 689 C CA . PRO A 1 89 ? -8.531 7.344 -12.453 1 92.06 89 PRO A CA 1
ATOM 690 C C . PRO A 1 89 ? -8.273 8.82 -12.156 1 92.06 89 PRO A C 1
ATOM 692 O O . PRO A 1 89 ? -9.078 9.68 -12.547 1 92.06 89 PRO A O 1
ATOM 695 N N . PHE A 1 90 ? -7.211 9.133 -11.43 1 94.5 90 PHE A N 1
ATOM 696 C CA . PHE A 1 90 ? -6.867 10.5 -11.047 1 94.5 90 PHE A CA 1
ATOM 697 C C . PHE A 1 90 ? -5.438 10.828 -11.453 1 94.5 90 PHE A C 1
ATOM 699 O O . PHE A 1 90 ? -4.582 9.938 -11.508 1 94.5 90 PHE A O 1
ATOM 706 N N . ASP A 1 91 ? -5.246 12.07 -11.758 1 94.38 91 ASP A N 1
ATOM 707 C CA . ASP A 1 91 ? -3.865 12.492 -11.984 1 94.38 91 ASP A CA 1
ATOM 708 C C . ASP A 1 91 ? -3.184 12.875 -10.672 1 94.38 91 ASP A C 1
ATOM 710 O O . ASP A 1 91 ? -3.838 12.969 -9.633 1 94.38 91 ASP A O 1
ATOM 714 N N . ARG A 1 92 ? -1.961 13.062 -10.812 1 94.94 92 ARG A N 1
ATOM 715 C CA . ARG A 1 92 ? -1.141 13.352 -9.641 1 94.94 92 ARG A CA 1
ATOM 716 C C . ARG A 1 92 ? -1.58 14.648 -8.969 1 94.94 92 ARG A C 1
ATOM 718 O O . ARG A 1 92 ? -1.569 14.75 -7.738 1 94.94 92 ARG A O 1
ATOM 725 N N . ASP A 1 93 ? -1.982 15.656 -9.703 1 96 93 ASP A N 1
ATOM 726 C CA . ASP A 1 93 ? -2.432 16.938 -9.164 1 96 93 ASP A CA 1
ATOM 727 C C . ASP A 1 93 ? -3.705 16.766 -8.336 1 96 93 ASP A C 1
ATOM 729 O O . AS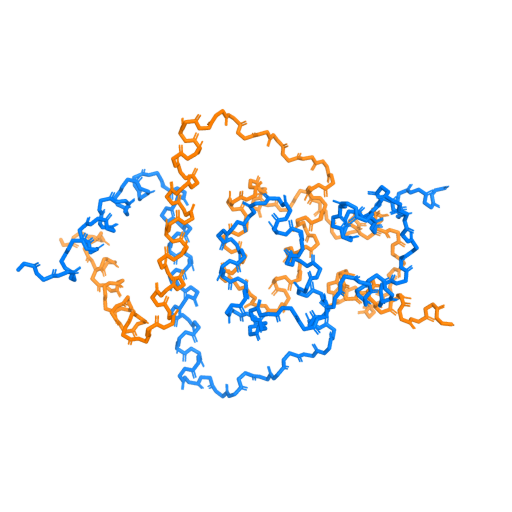P A 1 93 ? -3.871 17.422 -7.305 1 96 93 ASP A O 1
ATOM 733 N N . PHE A 1 94 ? -4.551 15.977 -8.82 1 96.44 94 PHE A N 1
ATOM 734 C CA . PHE A 1 94 ? -5.785 15.695 -8.094 1 96.44 94 PHE A CA 1
ATOM 735 C C . PHE A 1 94 ? -5.488 15.078 -6.73 1 96.44 94 PHE A C 1
ATOM 737 O O . PHE A 1 94 ? -6.07 15.477 -5.723 1 96.44 94 PHE A O 1
ATOM 744 N N . LEU A 1 95 ? -4.641 14.109 -6.73 1 96.88 95 LEU A N 1
ATOM 745 C CA . LEU A 1 95 ? -4.293 13.438 -5.484 1 96.88 95 LEU A CA 1
ATOM 746 C C . LEU A 1 95 ? -3.705 14.43 -4.48 1 96.88 95 LEU A C 1
ATOM 748 O O . LEU A 1 95 ? -4.059 14.406 -3.299 1 96.88 95 LEU A O 1
ATOM 752 N N . ALA A 1 96 ? -2.826 15.266 -4.98 1 97.06 96 ALA A N 1
ATOM 753 C CA . ALA A 1 96 ? -2.213 16.281 -4.121 1 97.06 96 ALA A CA 1
ATOM 754 C C . ALA A 1 96 ? -3.264 17.219 -3.541 1 97.06 96 ALA A C 1
ATOM 756 O O . ALA A 1 96 ? -3.193 17.578 -2.367 1 97.06 96 ALA A O 1
ATOM 757 N N . ARG A 1 97 ? -4.191 17.547 -4.359 1 95.5 97 ARG A N 1
ATOM 758 C CA . ARG A 1 97 ? -5.27 18.438 -3.92 1 95.5 97 ARG A CA 1
ATOM 759 C C . ARG A 1 97 ? -6.156 17.734 -2.891 1 95.5 97 ARG A C 1
ATOM 761 O O . ARG A 1 97 ? -6.535 18.344 -1.882 1 95.5 97 ARG A O 1
ATOM 768 N N . GLU A 1 98 ? -6.504 16.5 -3.201 1 95.75 98 GLU A N 1
ATOM 769 C CA . GLU A 1 98 ? -7.34 15.727 -2.285 1 95.75 98 GLU A CA 1
ATOM 770 C C . GLU A 1 98 ? -6.688 15.602 -0.912 1 95.75 98 GLU A C 1
ATOM 772 O O . GLU A 1 98 ? -7.375 15.625 0.112 1 95.75 98 GLU A O 1
ATOM 777 N N . MET A 1 99 ? -5.379 15.516 -0.929 1 96.75 99 MET A N 1
ATOM 778 C CA . MET A 1 99 ? -4.641 15.344 0.319 1 96.75 99 MET A CA 1
ATOM 779 C C . MET A 1 99 ? -4.215 16.688 0.894 1 96.75 99 MET A C 1
ATOM 781 O O . MET A 1 99 ? -3.555 16.75 1.933 1 96.75 99 MET A O 1
ATOM 785 N N . ARG A 1 100 ? -4.461 17.75 0.205 1 95.25 100 ARG A N 1
ATOM 786 C CA . ARG A 1 100 ? -4.141 19.125 0.608 1 95.25 100 ARG A CA 1
ATOM 787 C C . ARG A 1 100 ? -2.645 19.281 0.861 1 95.25 100 ARG A C 1
ATOM 789 O O . ARG A 1 100 ? -2.238 19.812 1.893 1 95.25 100 ARG A O 1
ATOM 796 N N . VAL A 1 101 ? -1.924 18.75 -0.009 1 95.38 101 VAL A N 1
ATOM 797 C CA . VAL A 1 101 ? -0.47 18.859 0.059 1 95.38 101 VAL A CA 1
ATOM 798 C C . VAL A 1 101 ? 0.013 19.938 -0.904 1 95.38 101 VAL A C 1
ATOM 800 O O . VAL A 1 101 ? -0.327 19.922 -2.09 1 95.38 101 VAL A O 1
ATOM 803 N N . LYS A 1 102 ? 0.65 20.891 -0.282 1 92.5 102 LYS A N 1
ATOM 804 C CA . LYS A 1 102 ? 1.324 21.875 -1.127 1 92.5 102 LYS A CA 1
ATOM 805 C C . LYS A 1 102 ? 2.646 21.328 -1.657 1 92.5 102 LYS A C 1
ATOM 807 O O . LYS A 1 102 ? 3.572 21.062 -0.884 1 92.5 102 LYS A O 1
ATOM 812 N N . GLU A 1 103 ? 2.682 21.188 -2.883 1 92.12 103 GLU A N 1
ATOM 813 C CA . GLU A 1 103 ? 3.848 20.547 -3.477 1 92.12 103 GLU A CA 1
ATOM 814 C C . GLU A 1 103 ? 4.836 21.562 -4.02 1 92.12 103 GLU A C 1
ATOM 816 O O . GLU A 1 103 ? 4.438 22.656 -4.43 1 92.12 103 GLU A O 1
ATOM 821 N N . ASN A 1 104 ? 6.031 21.25 -3.906 1 92.75 104 ASN A N 1
ATOM 822 C CA . ASN A 1 104 ? 7.117 21.969 -4.574 1 92.75 104 ASN A CA 1
ATOM 823 C C . ASN A 1 104 ? 7.863 21.062 -5.547 1 92.75 104 ASN A C 1
ATOM 825 O O . ASN A 1 104 ? 7.477 19.906 -5.746 1 92.75 104 ASN A O 1
ATOM 829 N N . ASP A 1 105 ? 8.867 21.562 -6.148 1 93.06 105 ASP A N 1
ATOM 830 C CA . ASP A 1 105 ? 9.578 20.828 -7.191 1 93.06 105 ASP A CA 1
ATOM 831 C C . ASP A 1 105 ? 10.188 19.547 -6.641 1 93.06 105 ASP A C 1
ATOM 833 O O . ASP A 1 105 ? 10.203 18.516 -7.32 1 93.06 105 ASP A O 1
ATOM 837 N N . THR A 1 106 ? 10.609 19.609 -5.438 1 92.12 106 THR A N 1
ATOM 838 C CA . THR A 1 106 ? 11.266 18.453 -4.832 1 92.12 106 THR A CA 1
ATOM 839 C C . THR A 1 106 ? 10.242 17.406 -4.402 1 92.12 106 THR A C 1
ATOM 841 O O . THR A 1 106 ? 10.438 16.203 -4.637 1 92.12 106 THR A O 1
ATOM 844 N N . SER A 1 107 ? 9.156 17.859 -3.82 1 93.31 107 SER A N 1
ATOM 845 C CA . SER A 1 107 ? 8.148 16.953 -3.303 1 93.31 107 SER A CA 1
ATOM 846 C C . SER A 1 107 ? 7.387 16.266 -4.438 1 93.31 107 SER A C 1
ATOM 848 O O . SER A 1 107 ? 6.902 15.141 -4.277 1 93.31 107 SER A O 1
ATOM 850 N N . ARG A 1 108 ? 7.355 16.875 -5.594 1 94.44 108 ARG A N 1
ATOM 851 C CA . ARG A 1 108 ? 6.621 16.312 -6.727 1 94.44 108 ARG A CA 1
ATOM 852 C C . ARG A 1 108 ? 7.32 15.086 -7.285 1 94.44 108 ARG A C 1
ATOM 854 O O . ARG A 1 108 ? 6.703 14.273 -7.977 1 94.44 108 ARG A O 1
ATOM 861 N N . LYS A 1 109 ? 8.57 14.945 -6.961 1 95.31 109 LYS A N 1
ATOM 862 C CA . LYS A 1 109 ? 9.383 13.867 -7.52 1 95.31 109 LYS A CA 1
ATOM 863 C C . LYS A 1 109 ? 9.25 12.594 -6.691 1 95.31 109 LYS A C 1
ATOM 865 O O . LYS A 1 109 ? 9.75 11.539 -7.082 1 95.31 109 LYS A O 1
ATOM 870 N N . VAL A 1 110 ? 8.625 12.75 -5.621 1 96.75 110 VAL A N 1
ATOM 871 C CA . VAL A 1 110 ? 8.492 11.594 -4.742 1 96.75 110 VAL A CA 1
ATOM 872 C C . VAL A 1 110 ? 7.012 11.305 -4.496 1 96.75 110 VAL A C 1
ATOM 874 O O . VAL A 1 110 ? 6.16 12.164 -4.707 1 96.75 110 VAL A O 1
ATOM 877 N N . PRO A 1 111 ? 6.73 10.055 -4.086 1 97.75 111 PRO A N 1
ATOM 878 C CA . PRO A 1 111 ? 5.336 9.727 -3.781 1 97.75 111 PRO A CA 1
ATOM 879 C C . PRO A 1 111 ? 4.73 10.641 -2.721 1 97.75 111 PRO A C 1
ATOM 881 O O . PRO A 1 111 ? 5.43 11.07 -1.799 1 97.75 111 PRO A O 1
ATOM 884 N N . LEU A 1 112 ? 3.475 10.859 -2.873 1 98.06 112 LEU A N 1
ATOM 885 C CA . LEU A 1 112 ? 2.764 11.734 -1.949 1 98.06 112 LEU A CA 1
ATOM 886 C C . LEU A 1 112 ? 2.855 11.211 -0.521 1 98.06 112 LEU A C 1
ATOM 888 O O . LEU A 1 112 ? 2.916 11.992 0.43 1 98.06 112 LEU A O 1
ATOM 892 N N . LEU A 1 113 ? 2.922 9.922 -0.372 1 98.12 113 LEU A N 1
ATOM 893 C CA . LEU A 1 113 ? 3.016 9.336 0.961 1 98.12 113 LEU A CA 1
ATOM 894 C C . LEU A 1 113 ? 4.301 9.773 1.656 1 98.12 113 LEU A C 1
ATOM 896 O O . LEU A 1 113 ? 4.32 9.961 2.875 1 98.12 113 LEU A O 1
ATOM 900 N N . TYR A 1 114 ? 5.387 9.922 0.847 1 97.81 114 TYR A N 1
ATOM 901 C CA . TYR A 1 114 ? 6.625 10.445 1.414 1 97.81 114 TYR A CA 1
ATOM 902 C C . TYR A 1 114 ? 6.453 11.898 1.857 1 97.81 114 TYR A C 1
ATOM 904 O O . TYR A 1 114 ? 6.934 12.289 2.924 1 97.81 114 TYR A O 1
ATOM 912 N N . THR A 1 115 ? 5.832 12.672 1.014 1 97.06 115 THR A N 1
ATOM 913 C CA . THR A 1 115 ? 5.621 14.086 1.306 1 97.06 115 THR A CA 1
ATOM 914 C C . THR A 1 115 ? 4.746 14.258 2.543 1 97.06 115 THR A C 1
ATOM 916 O O . THR A 1 115 ? 5.012 15.117 3.385 1 97.06 115 THR A O 1
ATOM 919 N N . LEU A 1 116 ? 3.684 13.445 2.686 1 97.19 116 LEU A N 1
ATOM 920 C CA . LEU A 1 116 ? 2.801 13.492 3.846 1 97.19 116 LEU A CA 1
ATOM 921 C C . LEU A 1 116 ? 3.576 13.203 5.129 1 97.19 116 LEU A C 1
ATOM 923 O O . LEU A 1 116 ? 3.391 13.891 6.137 1 97.19 116 LEU A O 1
ATOM 927 N N . LEU A 1 117 ? 4.414 12.234 5.078 1 96.88 117 LEU A N 1
ATOM 928 C CA . LEU A 1 117 ? 5.223 11.883 6.238 1 96.88 117 LEU A CA 1
ATOM 929 C C . LEU A 1 117 ? 6.211 12.992 6.574 1 96.88 117 LEU A C 1
ATOM 931 O O . LEU A 1 117 ? 6.363 13.359 7.742 1 96.88 117 LEU A O 1
ATOM 935 N N . ALA A 1 118 ? 6.863 13.516 5.547 1 95.25 118 ALA A N 1
ATOM 936 C CA . ALA A 1 118 ? 7.832 14.594 5.738 1 95.25 118 ALA A CA 1
ATOM 937 C C . ALA A 1 118 ? 7.164 15.828 6.336 1 95.25 118 ALA A C 1
ATOM 939 O O . ALA A 1 118 ? 7.719 16.469 7.234 1 95.25 118 ALA A O 1
ATOM 940 N N . ASN A 1 119 ? 6 16.125 5.781 1 94.69 119 ASN A N 1
ATOM 941 C CA . ASN A 1 119 ? 5.254 17.266 6.301 1 94.69 119 ASN A CA 1
ATOM 942 C C . ASN A 1 119 ? 4.879 17.062 7.77 1 94.69 119 ASN A C 1
ATOM 944 O O . ASN A 1 119 ? 4.906 18.016 8.555 1 94.69 119 ASN A O 1
ATOM 948 N N . ALA A 1 120 ? 4.512 15.922 8.102 1 94.31 120 ALA A N 1
ATOM 949 C CA . ALA A 1 120 ? 4.141 15.609 9.477 1 94.31 120 ALA A CA 1
ATOM 950 C C . ALA A 1 120 ? 5.336 15.742 10.414 1 94.31 120 ALA A C 1
ATOM 952 O O . ALA A 1 120 ? 5.195 16.188 11.547 1 94.31 120 ALA A O 1
ATOM 953 N N . GLN A 1 121 ? 6.496 15.398 9.922 1 90 121 GLN A N 1
ATOM 954 C CA . GLN A 1 121 ? 7.699 15.445 10.75 1 90 121 GLN A CA 1
ATOM 955 C C . GLN A 1 121 ? 8.203 16.875 10.914 1 90 121 GLN A C 1
ATOM 957 O O . GLN A 1 121 ? 8.891 17.188 11.891 1 90 121 GLN A O 1
ATOM 962 N N . HIS A 1 122 ? 7.934 17.672 9.922 1 85.44 122 HIS A N 1
ATOM 963 C CA . HIS A 1 122 ? 8.383 19.062 9.953 1 85.44 122 HIS A CA 1
ATOM 964 C C . HIS A 1 122 ? 7.445 19.922 10.789 1 85.44 122 HIS A C 1
ATOM 966 O O . HIS A 1 122 ? 7.863 20.938 11.344 1 85.44 122 HIS A O 1
ATOM 972 N N . LYS A 1 123 ? 6.148 19.609 10.688 1 75.06 123 LYS A N 1
ATOM 973 C CA . LYS A 1 123 ? 5.227 20.375 11.508 1 75.06 123 LYS A CA 1
ATOM 974 C C . LYS A 1 123 ? 5.602 20.281 12.9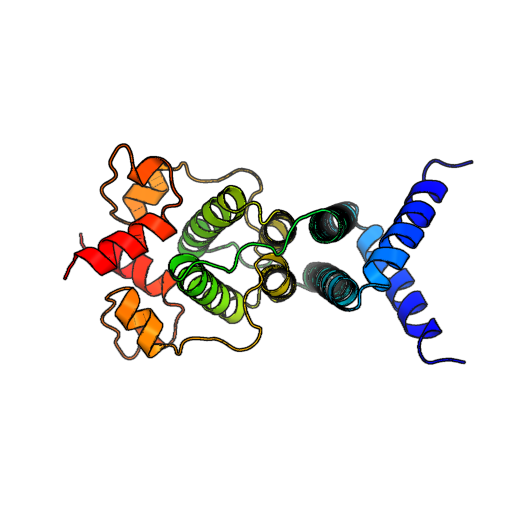84 1 75.06 123 LYS A C 1
ATOM 976 O O . LYS A 1 123 ? 4.953 20.906 13.836 1 75.06 123 LYS A O 1
ATOM 981 N N . LYS A 1 124 ? 6.941 19.984 13.398 1 54.81 124 LYS A N 1
ATOM 982 C CA . LYS A 1 124 ? 7.449 20.203 14.75 1 54.81 124 LYS A CA 1
ATOM 983 C C . LYS A 1 124 ? 7.691 21.688 15.016 1 54.81 124 LYS A C 1
ATOM 985 O O . LYS A 1 124 ? 8.086 22.422 14.117 1 54.81 124 LYS A O 1
ATOM 990 N N . MET B 1 1 ? 3.014 -41.531 0.196 1 24.03 1 MET B N 1
ATOM 991 C CA . MET B 1 1 ? 2.188 -40.625 -0.608 1 24.03 1 MET B CA 1
ATOM 992 C C . MET B 1 1 ? 2.328 -39.188 -0.135 1 24.03 1 MET B C 1
ATOM 994 O O . MET B 1 1 ? 1.652 -38.781 0.807 1 24.03 1 MET B O 1
ATOM 998 N N . THR B 1 2 ? 3.453 -38.656 -0.335 1 29.7 2 THR B N 1
ATOM 999 C CA . THR B 1 2 ? 4.125 -37.719 0.562 1 29.7 2 THR B CA 1
ATOM 1000 C C . THR B 1 2 ? 3.447 -36.375 0.531 1 29.7 2 THR B C 1
ATOM 1002 O O . THR B 1 2 ? 2.795 -36 -0.454 1 29.7 2 THR B O 1
ATOM 1005 N N . ALA B 1 3 ? 3.166 -35.812 1.499 1 37.25 3 ALA B N 1
ATOM 1006 C CA . ALA B 1 3 ? 2.43 -34.594 1.801 1 37.25 3 ALA B CA 1
ATOM 1007 C C . ALA B 1 3 ? 2.678 -33.531 0.739 1 37.25 3 ALA B C 1
ATOM 1009 O O . ALA B 1 3 ? 1.962 -32.531 0.676 1 37.25 3 ALA B O 1
ATOM 1010 N N . GLY B 1 4 ? 3.721 -33.594 -0.014 1 37.31 4 GLY B N 1
ATOM 1011 C CA . GLY B 1 4 ? 4.246 -32.719 -1.059 1 37.31 4 GLY B CA 1
ATOM 1012 C C . GLY B 1 4 ? 3.492 -32.844 -2.369 1 37.31 4 GLY B C 1
ATOM 1013 O O . GLY B 1 4 ? 3.527 -31.938 -3.201 1 37.31 4 GLY B O 1
ATOM 1014 N N . GLY B 1 5 ? 2.969 -33.969 -2.824 1 39.88 5 GLY B N 1
ATOM 1015 C CA . GLY B 1 5 ? 2.252 -34.406 -4.016 1 39.88 5 GLY B CA 1
ATOM 1016 C C . GLY B 1 5 ? 0.866 -33.781 -4.129 1 39.88 5 GLY B C 1
ATOM 1017 O O . GLY B 1 5 ? 0.417 -33.469 -5.227 1 39.88 5 GLY B O 1
ATOM 1018 N N . ALA B 1 6 ? 0.09 -33.781 -3.207 1 43.5 6 ALA B N 1
ATOM 1019 C CA . ALA B 1 6 ? -1.299 -33.344 -3.096 1 43.5 6 ALA B CA 1
ATOM 1020 C C . ALA B 1 6 ? -1.404 -31.828 -3.191 1 43.5 6 ALA B C 1
ATOM 1022 O O . ALA B 1 6 ? -2.35 -31.297 -3.783 1 43.5 6 ALA B O 1
ATOM 1023 N N . THR B 1 7 ? -0.354 -31.203 -2.609 1 43.44 7 THR B N 1
ATOM 1024 C CA . THR B 1 7 ? -0.353 -29.75 -2.619 1 43.44 7 THR B CA 1
ATOM 1025 C C . THR B 1 7 ? -0.1 -29.219 -4.027 1 43.44 7 THR B C 1
ATOM 1027 O O . THR B 1 7 ? -0.725 -28.25 -4.449 1 43.44 7 THR B O 1
ATOM 1030 N N . VAL B 1 8 ? 0.685 -29.906 -4.832 1 42.72 8 VAL B N 1
ATOM 1031 C CA . VAL B 1 8 ? 0.946 -29.547 -6.219 1 42.72 8 VAL B CA 1
ATOM 1032 C C . VAL B 1 8 ? -0.295 -29.812 -7.066 1 42.72 8 VAL B C 1
ATOM 1034 O O . VAL B 1 8 ? -0.663 -28.984 -7.914 1 42.72 8 VAL B O 1
ATOM 1037 N N . ASP B 1 9 ? -0.807 -30.969 -6.867 1 43.53 9 ASP B N 1
ATOM 1038 C CA . ASP B 1 9 ? -1.979 -31.312 -7.66 1 43.53 9 ASP B CA 1
ATOM 1039 C C . ASP B 1 9 ? -3.152 -30.391 -7.352 1 43.53 9 ASP B C 1
ATOM 1041 O O . ASP B 1 9 ? -3.885 -29.984 -8.258 1 43.53 9 ASP B O 1
ATOM 1045 N N . GLU B 1 10 ? -3.391 -30.109 -6.129 1 44.59 10 GLU B N 1
ATOM 1046 C CA . GLU B 1 10 ? -4.453 -29.188 -5.754 1 44.59 10 GLU B CA 1
ATOM 1047 C C . GLU B 1 10 ? -4.16 -27.781 -6.25 1 44.59 10 GLU B C 1
ATOM 1049 O O . GLU B 1 10 ? -5.07 -27.047 -6.645 1 44.59 10 GLU B O 1
ATOM 1054 N N . LEU B 1 11 ? -2.887 -27.422 -6.262 1 45.06 11 LEU B N 1
ATOM 1055 C CA . LEU B 1 11 ? -2.457 -26.156 -6.863 1 45.06 11 LEU B CA 1
ATOM 1056 C C . LEU B 1 11 ? -2.637 -26.188 -8.375 1 45.06 11 LEU B C 1
ATOM 1058 O O . LEU B 1 11 ? -3.057 -25.203 -8.977 1 45.06 11 LEU B O 1
ATOM 1062 N N . THR B 1 12 ? -2.377 -27.375 -8.961 1 47.44 12 THR B N 1
ATOM 1063 C CA . THR B 1 12 ? -2.57 -27.484 -10.406 1 47.44 12 THR B CA 1
ATOM 1064 C C . THR B 1 12 ? -4.039 -27.281 -10.766 1 47.44 12 THR B C 1
ATOM 1066 O O . THR B 1 12 ? -4.359 -26.641 -11.766 1 47.44 12 THR B O 1
ATOM 1069 N N . ASP B 1 13 ? -4.875 -27.938 -9.984 1 46.38 13 ASP B N 1
ATOM 1070 C CA . ASP B 1 13 ? -6.293 -27.812 -10.32 1 46.38 13 ASP B CA 1
ATOM 1071 C C . ASP B 1 13 ? -6.797 -26.391 -10.062 1 46.38 13 ASP B C 1
ATOM 1073 O O . ASP B 1 13 ? -7.559 -25.844 -10.859 1 46.38 13 ASP B O 1
ATOM 1077 N N . VAL B 1 14 ? -6.547 -25.766 -8.945 1 46.25 14 VAL B N 1
ATOM 1078 C CA . VAL B 1 14 ? -6.914 -24.375 -8.688 1 46.25 14 VAL B CA 1
ATOM 1079 C C . VAL B 1 14 ? -6.211 -23.453 -9.68 1 46.25 14 VAL B C 1
ATOM 1081 O O . VAL B 1 14 ? -6.82 -22.531 -10.219 1 46.25 14 VAL B O 1
ATOM 1084 N N . LEU B 1 15 ? -4.91 -23.797 -9.961 1 47.22 15 LEU B N 1
ATOM 1085 C CA . LEU B 1 15 ? -4.203 -23.062 -11.008 1 47.22 15 LEU B CA 1
ATOM 1086 C C . LEU B 1 15 ? -4.902 -23.219 -12.352 1 47.22 15 LEU B C 1
ATOM 1088 O O . LEU B 1 15 ? -5.039 -22.25 -13.102 1 47.22 15 LEU B O 1
ATOM 1092 N N . ARG B 1 16 ? -5.285 -24.375 -12.562 1 46.5 16 ARG B N 1
ATOM 1093 C CA . ARG B 1 16 ? -5.977 -24.625 -13.82 1 46.5 16 ARG B CA 1
ATOM 1094 C C . ARG B 1 16 ? -7.254 -23.797 -13.914 1 46.5 16 ARG B C 1
ATOM 1096 O O . ARG B 1 16 ? -7.52 -23.172 -14.945 1 46.5 16 ARG B O 1
ATOM 1103 N N . GLU B 1 17 ? -8.055 -23.891 -12.945 1 48.03 17 GLU B N 1
ATOM 1104 C CA . GLU B 1 17 ? -9.32 -23.156 -12.977 1 48.03 17 GLU B CA 1
ATOM 1105 C C . GLU B 1 17 ? -9.078 -21.656 -12.922 1 48.03 17 GLU B C 1
ATOM 1107 O O . GLU B 1 17 ? -9.75 -20.891 -13.617 1 48.03 17 GLU B O 1
ATOM 1112 N N . THR B 1 18 ? -8.25 -21.203 -12.07 1 47.22 18 THR B N 1
ATOM 1113 C CA . THR B 1 18 ? -7.871 -19.797 -12.07 1 47.22 18 THR B CA 1
ATOM 1114 C C . THR B 1 18 ? -7.242 -19.406 -13.406 1 47.22 18 THR B C 1
ATOM 1116 O O . THR B 1 18 ? -7.516 -18.328 -13.938 1 47.22 18 THR B O 1
ATOM 1119 N N . LEU B 1 19 ? -6.34 -20.266 -13.859 1 46.94 19 LEU B N 1
ATOM 1120 C CA . LEU B 1 19 ? -5.699 -20.078 -15.156 1 46.94 19 LEU B CA 1
ATOM 1121 C C . LEU B 1 19 ? -6.727 -20.141 -16.281 1 46.94 19 LEU B C 1
ATOM 1123 O O . LEU B 1 19 ? -6.539 -19.516 -17.328 1 46.94 19 LEU B O 1
ATOM 1127 N N . GLU B 1 20 ? -7.656 -20.969 -16.141 1 48.75 20 GLU B N 1
ATOM 1128 C CA . GLU B 1 20 ? -8.672 -20.984 -17.188 1 48.75 20 GLU B CA 1
ATOM 1129 C C . GLU B 1 20 ? -9.344 -19.625 -17.328 1 48.75 20 GLU B C 1
ATOM 1131 O O . GLU B 1 20 ? -9.773 -19.234 -18.406 1 48.75 20 GLU B O 1
ATOM 1136 N N . ASN B 1 21 ? -9.477 -18.875 -16.203 1 47.38 21 ASN B N 1
ATOM 1137 C CA . ASN B 1 21 ? -9.883 -17.484 -16.391 1 47.38 21 ASN B CA 1
ATOM 1138 C C . ASN B 1 21 ? -8.695 -16.594 -16.75 1 47.38 21 ASN B C 1
ATOM 1140 O O . ASN B 1 21 ? -7.723 -16.531 -15.992 1 47.38 21 ASN B O 1
ATOM 1144 N N . ARG B 1 22 ? -8.445 -16.312 -17.891 1 45.5 22 ARG B N 1
ATOM 1145 C CA . ARG B 1 22 ? -7.332 -15.648 -18.578 1 45.5 22 ARG B CA 1
ATOM 1146 C C . ARG B 1 22 ? -6.734 -14.547 -17.703 1 45.5 22 ARG B C 1
ATOM 1148 O O . ARG B 1 22 ? -5.516 -14.406 -17.609 1 45.5 22 ARG B O 1
ATOM 1155 N N . GLY B 1 23 ? -7.465 -13.758 -17.031 1 46 23 GLY B N 1
ATOM 1156 C CA . GLY B 1 23 ? -6.996 -12.625 -16.25 1 46 23 GLY B CA 1
ATOM 1157 C C . GLY B 1 23 ? -6.238 -13.039 -15 1 46 23 GLY B C 1
ATOM 1158 O O . GLY B 1 23 ? -5.277 -12.375 -14.609 1 46 23 GLY B O 1
ATOM 1159 N N . ALA B 1 24 ? -6.621 -14.133 -14.453 1 50.34 24 ALA B N 1
ATOM 1160 C CA . ALA B 1 24 ? -6 -14.609 -13.219 1 50.34 24 ALA B CA 1
ATOM 1161 C C . ALA B 1 24 ? -4.621 -15.203 -13.492 1 50.34 24 ALA B C 1
ATOM 1163 O O . ALA B 1 24 ? -3.693 -15.023 -12.695 1 50.34 24 ALA B O 1
ATOM 1164 N N . LEU B 1 25 ? -4.531 -15.781 -14.672 1 50 25 LEU B N 1
ATOM 1165 C CA . LEU B 1 25 ? -3.238 -16.359 -15.023 1 50 25 LEU B CA 1
ATOM 1166 C C . LEU B 1 25 ? -2.197 -15.266 -15.242 1 50 25 LEU B C 1
ATOM 1168 O O . LEU B 1 25 ? -1.037 -15.422 -14.859 1 50 25 LEU B O 1
ATOM 1172 N N . GLY B 1 26 ? -2.727 -14.297 -15.867 1 47.66 26 GLY B N 1
ATOM 1173 C CA . GLY B 1 26 ? -1.823 -13.18 -16.094 1 47.66 26 GLY B CA 1
ATOM 1174 C C . GLY B 1 26 ? -1.295 -12.562 -14.812 1 47.66 26 GLY B C 1
ATOM 1175 O O . GLY B 1 26 ? -0.105 -12.258 -14.711 1 47.66 26 GLY B O 1
ATOM 1176 N N . ASN B 1 27 ? -2.189 -12.516 -13.898 1 51.56 27 ASN B N 1
ATOM 1177 C CA . ASN B 1 27 ? -1.775 -12 -12.594 1 51.56 27 ASN B CA 1
ATOM 1178 C C . ASN B 1 27 ? -0.818 -12.961 -11.898 1 51.56 27 ASN B C 1
ATOM 1180 O O . ASN B 1 27 ? 0.163 -12.531 -11.289 1 51.56 27 ASN B O 1
ATOM 1184 N N . VAL B 1 28 ? -1.044 -14.203 -11.953 1 52.69 28 VAL B N 1
ATOM 1185 C CA . VAL B 1 28 ? -0.162 -15.203 -11.359 1 52.69 28 VAL B CA 1
ATOM 1186 C C . VAL B 1 28 ? 1.196 -15.172 -12.055 1 52.69 28 VAL B C 1
ATOM 1188 O O . VAL B 1 28 ? 2.238 -15.234 -11.398 1 52.69 28 VAL B O 1
ATOM 1191 N N . ARG B 1 29 ? 1.048 -15.109 -13.297 1 51.41 29 ARG B N 1
ATOM 1192 C CA . ARG B 1 29 ? 2.289 -15.023 -14.062 1 51.41 29 ARG B CA 1
ATOM 1193 C C . ARG B 1 29 ? 3.086 -13.781 -13.68 1 51.41 29 ARG B C 1
ATOM 1195 O O . ARG B 1 29 ? 4.305 -13.852 -13.508 1 51.41 29 ARG B O 1
ATOM 1202 N N . ALA B 1 30 ? 2.385 -12.664 -13.742 1 51.31 30 ALA B N 1
ATOM 1203 C CA . ALA B 1 30 ? 3.066 -11.43 -13.375 1 51.31 30 ALA B CA 1
ATOM 1204 C C . ALA B 1 30 ? 3.701 -11.539 -11.992 1 51.31 30 ALA B C 1
ATOM 1206 O O . ALA B 1 30 ? 4.848 -11.133 -11.797 1 51.31 30 ALA B O 1
ATOM 1207 N N . HIS B 1 31 ? 3.012 -12.125 -11.18 1 54.16 31 HIS B N 1
ATOM 1208 C CA . HIS B 1 31 ? 3.506 -12.305 -9.82 1 54.16 31 HIS B CA 1
ATOM 1209 C C . HIS B 1 31 ? 4.688 -13.273 -9.789 1 54.16 31 HIS B C 1
ATOM 1211 O O . HIS B 1 31 ? 5.676 -13.031 -9.086 1 54.16 31 HIS B O 1
ATOM 1217 N N . LEU B 1 32 ? 4.551 -14.281 -10.453 1 54.78 32 LEU B N 1
ATOM 1218 C CA . LEU B 1 32 ? 5.625 -15.266 -10.523 1 54.78 32 LEU B CA 1
ATOM 1219 C C . LEU B 1 32 ? 6.879 -14.664 -11.148 1 54.78 32 LEU B C 1
ATOM 1221 O O . LEU B 1 32 ? 7.988 -14.891 -10.664 1 54.78 32 LEU B O 1
ATOM 1225 N N . ARG B 1 33 ? 6.602 -13.891 -12.172 1 49.62 33 ARG B N 1
ATOM 1226 C CA . ARG B 1 33 ? 7.73 -13.211 -12.797 1 49.62 33 ARG B CA 1
ATOM 1227 C C . ARG B 1 33 ? 8.383 -12.234 -11.828 1 49.62 33 ARG B C 1
ATOM 1229 O O . ARG B 1 33 ? 9.609 -12.141 -11.766 1 49.62 33 ARG B O 1
ATOM 1236 N N . ALA B 1 34 ? 7.535 -11.531 -11.188 1 53.41 34 ALA B N 1
ATOM 1237 C CA . ALA B 1 34 ? 8.07 -10.594 -10.203 1 53.41 34 ALA B CA 1
ATOM 1238 C C . ALA B 1 34 ? 8.859 -11.328 -9.117 1 53.41 34 ALA B C 1
ATOM 1240 O O . ALA B 1 34 ? 9.945 -10.898 -8.734 1 53.41 34 ALA B O 1
ATOM 1241 N N . GLU B 1 35 ? 8.367 -12.445 -8.758 1 52.41 35 GLU B N 1
ATOM 1242 C CA . GLU B 1 35 ? 9.023 -13.25 -7.738 1 52.41 35 GLU B CA 1
ATOM 1243 C C . GLU B 1 35 ? 10.359 -13.789 -8.242 1 52.41 35 GLU B C 1
ATOM 1245 O O . GLU B 1 35 ? 11.352 -13.805 -7.508 1 52.41 35 GLU B O 1
ATOM 1250 N N . VAL B 1 36 ? 10.281 -14.266 -9.336 1 52.47 36 VAL B N 1
ATOM 1251 C CA . VAL B 1 36 ? 11.5 -14.773 -9.969 1 52.47 36 VAL B CA 1
ATOM 1252 C C . VAL B 1 36 ? 12.5 -13.641 -10.148 1 52.47 36 VAL B C 1
ATOM 1254 O O . VAL B 1 36 ? 13.688 -13.797 -9.844 1 52.47 36 VAL B O 1
ATOM 1257 N N . SER B 1 37 ? 12.023 -12.609 -10.719 1 50.66 37 SER B N 1
ATOM 1258 C CA . SER B 1 37 ? 12.891 -11.453 -10.914 1 50.66 37 SER B CA 1
ATOM 1259 C C . SER B 1 37 ? 13.492 -10.984 -9.594 1 50.66 37 SER B C 1
ATOM 1261 O O . SER B 1 37 ? 14.68 -10.68 -9.516 1 50.66 37 SER B O 1
ATOM 1263 N N . ASN B 1 38 ? 12.633 -11.008 -8.672 1 53.25 38 ASN B N 1
ATOM 1264 C CA . ASN B 1 38 ? 13.102 -10.617 -7.344 1 53.25 38 ASN B CA 1
ATOM 1265 C C . ASN B 1 38 ? 14.133 -11.594 -6.797 1 53.25 38 ASN B C 1
ATOM 1267 O O . ASN B 1 38 ? 15.125 -11.18 -6.195 1 53.25 38 ASN B O 1
ATOM 1271 N N . ALA B 1 39 ? 13.828 -12.805 -6.945 1 51.59 39 ALA B N 1
ATOM 1272 C CA . ALA B 1 39 ? 14.75 -13.844 -6.504 1 51.59 39 ALA B CA 1
ATOM 1273 C C . ALA B 1 39 ? 16.094 -13.734 -7.223 1 51.59 39 ALA B C 1
ATOM 1275 O O . ALA B 1 39 ? 17.141 -13.969 -6.629 1 51.59 39 ALA B O 1
ATOM 1276 N N . LEU B 1 40 ? 16 -13.562 -8.422 1 50.38 40 LEU B N 1
ATOM 1277 C CA . LEU B 1 40 ? 17.219 -13.406 -9.211 1 50.38 40 LEU B CA 1
ATOM 1278 C C . LEU B 1 40 ? 17.953 -12.117 -8.852 1 50.38 40 LEU B C 1
ATOM 1280 O O . LEU B 1 40 ? 19.172 -12.078 -8.797 1 50.38 40 LEU B O 1
ATOM 1284 N N . GLU B 1 41 ? 17.094 -11.109 -8.844 1 51.41 41 GLU B N 1
ATOM 1285 C CA . GLU B 1 41 ? 17.719 -9.852 -8.414 1 51.41 41 GLU B CA 1
ATOM 1286 C C . GLU B 1 41 ? 18.312 -9.984 -7.012 1 51.41 41 GLU B C 1
ATOM 1288 O O . GLU B 1 41 ? 19.344 -9.398 -6.715 1 51.41 41 GLU B O 1
ATOM 1293 N N . ASP B 1 42 ? 17.625 -10.617 -6.188 1 48.56 42 ASP B N 1
ATOM 1294 C CA . ASP B 1 42 ? 18.141 -10.867 -4.848 1 48.56 42 ASP B CA 1
ATOM 1295 C C . ASP B 1 42 ? 19.422 -11.695 -4.906 1 48.56 42 ASP B C 1
ATOM 1297 O O . ASP B 1 42 ? 20.344 -11.5 -4.098 1 48.56 42 ASP B O 1
ATOM 1301 N N . ARG B 1 43 ? 19.438 -12.797 -5.691 1 45.72 43 ARG B N 1
ATOM 1302 C CA . ARG B 1 43 ? 20.688 -13.539 -5.801 1 45.72 43 ARG B CA 1
ATOM 1303 C C . ARG B 1 43 ? 21.797 -12.656 -6.379 1 45.72 43 ARG B C 1
ATOM 1305 O O . ARG B 1 43 ? 22.969 -12.789 -5.996 1 45.72 43 ARG B O 1
ATOM 1312 N N . THR B 1 44 ? 21.578 -12.18 -7.434 1 44.06 44 THR B N 1
ATOM 1313 C CA . THR B 1 44 ? 22.609 -11.273 -7.938 1 44.06 44 THR B CA 1
ATOM 1314 C C . THR B 1 44 ? 22.625 -9.969 -7.148 1 44.06 44 THR B C 1
ATOM 1316 O O . THR B 1 44 ? 23.5 -9.125 -7.34 1 44.06 44 THR B O 1
ATOM 1319 N N . SER B 1 45 ? 21.422 -9.547 -6.926 1 45.22 45 SER B N 1
ATOM 1320 C CA . SER B 1 45 ? 21.359 -8.289 -6.188 1 45.22 45 SER B CA 1
ATOM 1321 C C . SER B 1 45 ? 22.062 -8.406 -4.836 1 45.22 45 SER B C 1
ATOM 1323 O O . SER B 1 45 ? 21.828 -9.375 -4.098 1 45.22 45 SER B O 1
ATOM 1325 N N . PHE B 1 46 ? 23.031 -7.73 -4.457 1 43.69 46 PHE B N 1
ATOM 1326 C CA . PHE B 1 46 ? 23.547 -7.152 -3.223 1 43.69 46 PHE B CA 1
ATOM 1327 C C . PHE B 1 46 ? 22.469 -7.137 -2.139 1 43.69 46 PHE B C 1
ATOM 1329 O O . PHE B 1 46 ? 21.281 -7.18 -2.438 1 43.69 46 PHE B O 1
ATOM 1336 N N . ALA B 1 47 ? 22.641 -7.434 -0.763 1 48.84 47 ALA B N 1
ATOM 1337 C CA . ALA B 1 47 ? 21.938 -7.133 0.483 1 48.84 47 ALA B CA 1
ATOM 1338 C C . ALA B 1 47 ? 20.906 -6.02 0.283 1 48.84 47 ALA B C 1
ATOM 1340 O O . ALA B 1 47 ? 21.266 -4.883 -0.024 1 48.84 47 ALA B O 1
ATOM 1341 N N . ARG B 1 48 ? 19.766 -6.293 -0.37 1 57.91 48 ARG B N 1
ATOM 1342 C CA . ARG B 1 48 ? 18.812 -5.18 -0.433 1 57.91 48 ARG B CA 1
ATOM 1343 C C . ARG B 1 48 ? 19.062 -4.195 0.707 1 57.91 48 ARG B C 1
ATOM 1345 O O . ARG B 1 48 ? 19.297 -4.605 1.846 1 57.91 48 ARG B O 1
ATOM 1352 N N . PRO B 1 49 ? 19.281 -3.031 0.288 1 62.47 49 PRO B N 1
ATOM 1353 C CA . PRO B 1 49 ? 19.469 -2.076 1.382 1 62.47 49 PRO B CA 1
ATOM 1354 C C . PRO B 1 49 ? 18.344 -2.121 2.408 1 62.47 49 PRO B C 1
ATOM 1356 O O . PRO B 1 49 ? 17.219 -2.477 2.068 1 62.47 49 PRO B O 1
ATOM 1359 N N . ASP B 1 50 ? 18.703 -2.092 3.59 1 81.94 50 ASP B N 1
ATOM 1360 C CA . ASP B 1 50 ? 17.734 -1.983 4.684 1 81.94 50 ASP B CA 1
ATOM 1361 C C . ASP B 1 50 ? 16.688 -0.903 4.395 1 81.94 50 ASP B C 1
ATOM 1363 O O . ASP B 1 50 ? 17 0.098 3.74 1 81.94 50 ASP B O 1
ATOM 1367 N N . LEU B 1 51 ? 15.469 -1.235 4.648 1 91.12 51 LEU B N 1
ATOM 1368 C CA . LEU B 1 51 ? 14.398 -0.249 4.531 1 91.12 51 LEU B CA 1
ATOM 1369 C C . LEU B 1 51 ? 14.719 0.996 5.355 1 91.12 51 LEU B C 1
ATOM 1371 O O . LEU B 1 51 ? 15.227 0.894 6.473 1 91.12 51 LEU B O 1
ATOM 1375 N N . SER B 1 52 ? 14.594 2.145 4.77 1 93.88 52 SER B N 1
ATOM 1376 C CA . SER B 1 52 ? 14.695 3.383 5.535 1 93.88 52 SER B CA 1
ATOM 1377 C C . SER B 1 52 ? 13.578 3.488 6.566 1 93.88 52 SER B C 1
ATOM 1379 O O . SER B 1 52 ? 12.57 2.783 6.473 1 93.88 52 SER B O 1
ATOM 1381 N N . ASN B 1 53 ? 13.711 4.293 7.551 1 94.12 53 ASN B N 1
ATOM 1382 C CA . ASN B 1 53 ? 12.672 4.516 8.547 1 94.12 53 ASN B CA 1
ATOM 1383 C C . ASN B 1 53 ? 11.367 4.98 7.902 1 94.12 53 ASN B C 1
ATOM 1385 O O . ASN B 1 53 ? 10.281 4.562 8.312 1 94.12 53 ASN B O 1
ATOM 1389 N N . GLU B 1 54 ? 11.547 5.816 6.895 1 96.19 54 GLU B N 1
ATOM 1390 C CA . GLU B 1 54 ? 10.383 6.32 6.18 1 96.19 54 GLU B CA 1
ATOM 1391 C C . GLU B 1 54 ? 9.617 5.188 5.5 1 96.19 54 GLU B C 1
ATOM 1393 O O . GLU B 1 54 ? 8.391 5.133 5.562 1 96.19 54 GLU B O 1
ATOM 1398 N N . ASN B 1 55 ? 10.359 4.344 4.945 1 97.5 55 ASN B N 1
ATOM 1399 C CA . ASN B 1 55 ? 9.734 3.197 4.293 1 97.5 55 ASN B CA 1
ATOM 1400 C C . ASN B 1 55 ? 9.07 2.268 5.305 1 97.5 55 ASN B C 1
ATOM 1402 O O . ASN B 1 55 ? 8 1.722 5.039 1 97.5 55 ASN B O 1
ATOM 1406 N N . LEU B 1 56 ? 9.758 2.102 6.418 1 97.31 56 LEU B N 1
ATOM 1407 C CA . LEU B 1 56 ? 9.188 1.267 7.469 1 97.31 56 LEU B CA 1
ATOM 1408 C C . LEU B 1 56 ? 7.832 1.809 7.914 1 97.31 56 LEU B C 1
ATOM 1410 O O . LEU B 1 56 ? 6.867 1.051 8.047 1 97.31 56 LEU B O 1
ATOM 1414 N N . VAL B 1 57 ? 7.754 3.074 8.055 1 97.75 57 VAL B N 1
ATOM 1415 C CA . VAL B 1 57 ? 6.539 3.723 8.531 1 97.75 57 VAL B CA 1
ATOM 1416 C C . VAL B 1 57 ? 5.453 3.639 7.465 1 97.75 57 VAL B C 1
ATOM 1418 O O . VAL B 1 57 ? 4.32 3.234 7.75 1 97.75 57 VAL B O 1
ATOM 1421 N N . ILE B 1 58 ? 5.777 3.959 6.227 1 98.44 58 ILE B N 1
ATOM 1422 C CA . ILE B 1 58 ? 4.812 3.986 5.133 1 98.44 58 ILE B CA 1
ATOM 1423 C C . ILE B 1 58 ? 4.297 2.574 4.867 1 98.44 58 ILE B C 1
ATOM 1425 O O . ILE B 1 58 ? 3.098 2.373 4.664 1 98.44 58 ILE B O 1
ATOM 1429 N N . ASN B 1 59 ? 5.195 1.631 4.926 1 98.38 59 ASN B N 1
ATOM 1430 C CA . ASN B 1 59 ? 4.777 0.247 4.734 1 98.38 59 ASN B CA 1
ATOM 1431 C C . ASN B 1 59 ? 3.801 -0.199 5.82 1 98.38 59 ASN B C 1
ATOM 1433 O O . ASN B 1 59 ? 2.895 -0.99 5.559 1 98.38 59 ASN B O 1
ATOM 1437 N N . GLU B 1 60 ? 4 0.258 7.035 1 98.19 60 GLU B N 1
ATOM 1438 C CA . GLU B 1 60 ? 3.078 -0.091 8.117 1 98.19 60 GLU B CA 1
ATOM 1439 C C . GLU B 1 60 ? 1.714 0.562 7.906 1 98.19 60 GLU B C 1
ATOM 1441 O O . GLU B 1 60 ? 0.681 -0.034 8.219 1 98.19 60 GLU B O 1
ATOM 1446 N N . LEU B 1 61 ? 1.731 1.793 7.375 1 98.44 61 LEU B N 1
ATOM 1447 C CA . LEU B 1 61 ? 0.469 2.443 7.039 1 98.44 61 LEU B CA 1
ATOM 1448 C C . LEU B 1 61 ? -0.293 1.643 5.992 1 98.44 61 LEU B C 1
ATOM 1450 O O . LEU B 1 61 ? -1.505 1.446 6.113 1 98.44 61 LEU B O 1
ATOM 1454 N N . ILE B 1 62 ? 0.436 1.179 5.008 1 98.75 62 ILE B N 1
ATOM 1455 C CA . ILE B 1 62 ? -0.154 0.41 3.918 1 98.75 62 ILE B CA 1
ATOM 1456 C C . ILE B 1 62 ? -0.625 -0.946 4.438 1 98.75 62 ILE B C 1
ATOM 1458 O O . ILE B 1 62 ? -1.713 -1.408 4.086 1 98.75 62 ILE B O 1
ATOM 1462 N N . ARG B 1 63 ? 0.175 -1.537 5.332 1 98.38 63 ARG B N 1
ATOM 1463 C CA . ARG B 1 63 ? -0.202 -2.812 5.934 1 98.38 63 ARG B CA 1
ATOM 1464 C C . ARG B 1 63 ? -1.526 -2.693 6.68 1 98.38 63 ARG B C 1
ATOM 1466 O O . ARG B 1 63 ? -2.412 -3.537 6.523 1 98.38 63 ARG B O 1
ATOM 1473 N N . GLU B 1 64 ? -1.674 -1.694 7.457 1 98.06 64 GLU B N 1
ATOM 1474 C CA . GLU B 1 64 ? -2.914 -1.45 8.188 1 98.06 64 GLU B CA 1
ATOM 1475 C C . GLU B 1 64 ? -4.102 -1.35 7.238 1 98.06 64 GLU B C 1
ATOM 1477 O O . GLU B 1 64 ? -5.16 -1.933 7.492 1 98.06 64 GLU B O 1
ATOM 1482 N N . TYR B 1 65 ? -3.926 -0.663 6.148 1 98.38 65 TYR B N 1
ATOM 1483 C CA . TYR B 1 65 ? -4.957 -0.459 5.141 1 98.38 65 TYR B CA 1
ATOM 1484 C C . TYR B 1 65 ? -5.328 -1.774 4.465 1 98.38 65 TYR B C 1
ATOM 1486 O O . TYR B 1 65 ? -6.512 -2.068 4.273 1 98.38 65 TYR B O 1
ATOM 1494 N N . LEU B 1 66 ? -4.324 -2.506 4.156 1 97.12 66 LEU B N 1
ATOM 1495 C CA . LEU B 1 66 ? -4.551 -3.77 3.467 1 97.12 66 LEU B CA 1
ATOM 1496 C C . LEU B 1 66 ? -5.281 -4.762 4.367 1 97.12 66 LEU B C 1
ATOM 1498 O O . LEU B 1 66 ? -6.207 -5.445 3.926 1 97.12 66 LEU B O 1
ATOM 1502 N N . VAL B 1 67 ? -4.879 -4.777 5.621 1 95.69 67 VAL B N 1
ATOM 1503 C CA . VAL B 1 67 ? -5.508 -5.676 6.582 1 95.69 67 VAL B CA 1
ATOM 1504 C C . VAL B 1 67 ? -6.98 -5.301 6.754 1 95.69 67 VAL B C 1
ATOM 1506 O O . VAL B 1 67 ? -7.859 -6.16 6.688 1 95.69 67 VAL B O 1
ATOM 1509 N N . PHE B 1 68 ? -7.211 -4.047 6.836 1 96.62 68 PHE B N 1
ATOM 1510 C CA . PHE B 1 68 ? -8.562 -3.539 7.07 1 96.62 68 PHE B CA 1
ATOM 1511 C C . PHE B 1 68 ? -9.477 -3.871 5.898 1 96.62 68 PHE B C 1
ATOM 1513 O O . PHE B 1 68 ? -10.641 -4.219 6.094 1 96.62 68 PHE B O 1
ATOM 1520 N N . ASN B 1 69 ? -8.953 -3.773 4.703 1 93.69 69 ASN B N 1
ATOM 1521 C CA . ASN B 1 69 ? -9.758 -3.979 3.506 1 93.69 69 ASN B CA 1
ATOM 1522 C C . ASN B 1 69 ? -9.68 -5.422 3.018 1 93.69 69 ASN B C 1
ATOM 1524 O O . ASN B 1 69 ? -10.148 -5.738 1.92 1 93.69 69 ASN B O 1
ATOM 1528 N N . ARG B 1 70 ? -9.039 -6.266 3.699 1 89.69 70 ARG B N 1
ATOM 1529 C CA . ARG B 1 70 ? -8.945 -7.699 3.443 1 89.69 70 ARG B CA 1
ATOM 1530 C C . ARG B 1 70 ? -8.258 -7.973 2.111 1 89.69 70 ARG B C 1
ATOM 1532 O O . ARG B 1 70 ? -8.68 -8.859 1.358 1 89.69 70 ARG B O 1
ATOM 1539 N N . TYR B 1 71 ? -7.301 -7.105 1.849 1 89.62 71 TYR B N 1
ATOM 1540 C CA . TYR B 1 71 ? -6.449 -7.363 0.692 1 89.62 71 TYR B CA 1
ATOM 1541 C C . TYR B 1 71 ? -5.301 -8.297 1.059 1 89.62 71 TYR B C 1
ATOM 1543 O O . TYR B 1 71 ? -4.137 -7.891 1.048 1 89.62 71 TYR B O 1
ATOM 1551 N N . ARG B 1 72 ? -5.664 -9.5 1.269 1 83.69 72 ARG B N 1
ATOM 1552 C CA . ARG B 1 72 ? -4.754 -10.469 1.862 1 83.69 72 ARG B CA 1
ATOM 1553 C C . ARG B 1 72 ? -3.672 -10.883 0.872 1 83.69 72 ARG B C 1
ATOM 1555 O O . ARG B 1 72 ? -2.516 -11.078 1.254 1 83.69 72 ARG B O 1
ATOM 1562 N N . SER B 1 73 ? -4 -10.992 -0.368 1 80.56 73 SER B N 1
ATOM 1563 C CA . SER B 1 73 ? -3.023 -11.375 -1.382 1 80.56 73 SER B CA 1
ATOM 1564 C C . SER B 1 73 ? -1.971 -10.289 -1.576 1 80.56 73 SER B C 1
ATOM 1566 O O . SER B 1 73 ? -0.78 -10.586 -1.688 1 80.56 73 SER B O 1
ATOM 1568 N N . THR B 1 74 ? -2.453 -9.102 -1.576 1 87.88 74 THR B N 1
ATOM 1569 C CA . THR B 1 74 ? -1.534 -7.98 -1.703 1 87.88 74 THR B CA 1
ATOM 1570 C C . THR B 1 74 ? -0.586 -7.922 -0.508 1 87.88 74 THR B C 1
ATOM 1572 O O . THR B 1 74 ? 0.623 -7.746 -0.676 1 87.88 74 THR B O 1
ATOM 1575 N N . LEU B 1 75 ? -1.138 -8.156 0.642 1 90.25 75 LEU B N 1
ATOM 1576 C CA . LEU B 1 75 ? -0.336 -8.109 1.86 1 90.25 75 LEU B CA 1
ATOM 1577 C C . LEU B 1 75 ? 0.728 -9.203 1.855 1 90.25 75 LEU B C 1
ATOM 1579 O O . LEU B 1 75 ? 1.878 -8.953 2.227 1 90.25 75 LEU B O 1
ATOM 1583 N N . SER B 1 76 ? 0.361 -10.305 1.405 1 81.94 76 SER B N 1
ATOM 1584 C CA . SER B 1 76 ? 1.249 -11.461 1.4 1 81.94 76 SER B CA 1
ATOM 1585 C C . SER B 1 76 ? 2.449 -11.234 0.487 1 81.94 76 SER B C 1
ATOM 1587 O O . SER B 1 76 ? 3.521 -11.797 0.71 1 81.94 76 SER B O 1
ATOM 1589 N N . VAL B 1 77 ? 2.338 -10.367 -0.469 1 83.75 77 VAL B N 1
ATOM 1590 C CA . VAL B 1 77 ? 3.408 -10.078 -1.417 1 83.75 77 VAL B CA 1
ATOM 1591 C C . VAL B 1 77 ? 4.195 -8.852 -0.953 1 83.75 77 VAL B C 1
ATOM 1593 O O . VAL B 1 77 ? 5.418 -8.805 -1.102 1 83.75 77 VAL B O 1
ATOM 1596 N N . LEU B 1 78 ? 3.529 -7.922 -0.372 1 90.88 78 LEU B N 1
ATOM 1597 C CA . LEU B 1 78 ? 4.164 -6.676 0.04 1 90.88 78 LEU B CA 1
ATOM 1598 C C . LEU B 1 78 ? 5.262 -6.938 1.064 1 90.88 78 LEU B C 1
ATOM 1600 O O . LEU B 1 78 ? 6.367 -6.402 0.945 1 90.88 78 LEU B O 1
ATOM 1604 N N . LEU B 1 79 ? 4.969 -7.727 2.045 1 87.81 79 LEU B N 1
ATOM 1605 C CA . LEU B 1 79 ? 5.879 -7.891 3.174 1 87.81 79 LEU B CA 1
ATOM 1606 C C . LEU B 1 79 ? 7.207 -8.484 2.719 1 87.81 79 LEU B C 1
ATOM 1608 O O . LEU B 1 79 ? 8.266 -7.883 2.91 1 87.81 79 LEU B O 1
ATOM 1612 N N . PRO B 1 80 ? 7.207 -9.602 2.006 1 82.19 80 PRO B N 1
ATOM 1613 C CA . PRO B 1 80 ? 8.492 -10.125 1.544 1 82.19 80 PRO B CA 1
ATOM 1614 C C . PRO B 1 80 ? 9.148 -9.234 0.489 1 82.19 80 PRO B C 1
ATOM 1616 O O . PRO B 1 80 ? 10.375 -9.078 0.483 1 82.19 80 PRO B O 1
ATOM 1619 N N . GLU B 1 81 ? 8.414 -8.617 -0.387 1 83 81 GLU B N 1
ATOM 1620 C CA . GLU B 1 81 ? 8.961 -7.82 -1.477 1 83 81 GLU B CA 1
ATOM 1621 C C . GLU B 1 81 ? 9.641 -6.559 -0.947 1 83 81 GLU B C 1
ATOM 1623 O O . GLU B 1 81 ? 10.641 -6.105 -1.504 1 83 81 GLU B O 1
ATOM 1628 N N . SER B 1 82 ? 9.094 -6.02 0.016 1 89.38 82 SER B N 1
ATOM 1629 C CA . SER B 1 82 ? 9.633 -4.777 0.562 1 89.38 82 SER B CA 1
ATOM 1630 C C . SER B 1 82 ? 10.719 -5.051 1.593 1 89.38 82 SER B C 1
ATOM 1632 O O . SER B 1 82 ? 11.492 -4.156 1.943 1 89.38 82 SER B O 1
ATOM 1634 N N . GLY B 1 83 ? 10.727 -6.273 2.094 1 86.56 83 GLY B N 1
ATOM 1635 C CA . GLY B 1 83 ? 11.633 -6.59 3.191 1 86.56 83 GLY B CA 1
ATOM 1636 C C . GLY B 1 83 ? 11.094 -6.164 4.547 1 86.56 83 GLY B C 1
ATOM 1637 O O . GLY B 1 83 ? 11.828 -6.156 5.535 1 86.56 83 GLY B O 1
ATOM 1638 N N . GLN B 1 84 ? 9.836 -5.789 4.551 1 90.69 84 GLN B N 1
ATOM 1639 C CA . GLN B 1 84 ? 9.18 -5.402 5.793 1 90.69 84 GLN B CA 1
ATOM 1640 C C . GLN B 1 84 ? 9.039 -6.59 6.738 1 90.69 84 GLN B C 1
ATOM 1642 O O . GLN B 1 84 ? 8.656 -7.688 6.316 1 90.69 84 GLN B O 1
ATOM 1647 N N . PRO B 1 85 ? 9.445 -6.402 8.023 1 90.81 85 PRO B N 1
ATOM 1648 C CA . PRO B 1 85 ? 9.273 -7.5 8.984 1 90.81 85 PRO B CA 1
ATOM 1649 C C . PRO B 1 85 ? 7.82 -7.965 9.094 1 90.81 85 PRO B C 1
ATOM 1651 O O . PRO B 1 85 ? 6.902 -7.145 9.023 1 90.81 85 PRO B O 1
ATOM 1654 N N . GLU B 1 86 ? 7.617 -9.203 9.281 1 86.88 86 GLU B N 1
ATOM 1655 C CA . GLU B 1 86 ? 6.277 -9.766 9.438 1 86.88 86 GLU B CA 1
ATOM 1656 C C . GLU B 1 86 ? 5.582 -9.195 10.664 1 86.88 86 GLU B C 1
ATOM 1658 O O . GLU B 1 86 ? 4.375 -8.93 10.641 1 86.88 86 GLU B O 1
ATOM 1663 N N . THR B 1 87 ? 6.438 -9.078 11.664 1 93.06 87 THR B N 1
ATOM 1664 C CA . THR B 1 87 ? 5.934 -8.445 12.875 1 93.06 87 THR B CA 1
ATOM 1665 C C . THR B 1 87 ? 6.078 -6.93 12.797 1 93.06 87 THR B C 1
ATOM 1667 O O . THR B 1 87 ? 7.156 -6.418 12.492 1 93.06 87 THR B O 1
ATOM 1670 N N . PRO B 1 88 ? 5.039 -6.262 12.992 1 92.19 88 PRO B N 1
ATOM 1671 C CA . PRO B 1 88 ? 5.121 -4.801 12.922 1 92.19 88 PRO B CA 1
ATOM 1672 C C . PRO B 1 88 ? 6.195 -4.227 13.836 1 92.19 88 PRO B C 1
ATOM 1674 O O . PRO B 1 88 ? 6.195 -4.5 15.039 1 92.19 88 PRO B O 1
ATOM 1677 N N . PRO B 1 89 ? 7.004 -3.473 13.219 1 92 89 PRO B N 1
ATOM 1678 C CA . PRO B 1 89 ? 8.062 -2.875 14.039 1 92 89 PRO B CA 1
ATOM 1679 C C . PRO B 1 89 ? 7.559 -1.73 14.914 1 92 89 PRO B C 1
ATOM 1681 O O . PRO B 1 89 ? 8.234 -1.328 15.859 1 92 89 PRO B O 1
ATOM 1684 N N . PHE B 1 90 ? 6.418 -1.155 14.578 1 94.44 90 PHE B N 1
ATOM 1685 C CA . PHE B 1 90 ? 5.836 -0.037 15.312 1 94.44 90 PHE B CA 1
ATOM 1686 C C . PHE B 1 90 ? 4.406 -0.35 15.727 1 94.44 90 PHE B C 1
ATOM 1688 O O . PHE B 1 90 ? 3.709 -1.11 15.055 1 94.44 90 PHE B O 1
ATOM 1695 N N . ASP B 1 91 ? 4.047 0.197 16.844 1 94.38 91 ASP B N 1
ATOM 1696 C CA . ASP B 1 91 ? 2.641 0.077 17.203 1 94.38 91 ASP B CA 1
ATOM 1697 C C . ASP B 1 91 ? 1.809 1.187 16.562 1 94.38 91 ASP B C 1
ATOM 1699 O O . ASP B 1 91 ? 2.357 2.121 15.984 1 94.38 91 ASP B O 1
ATOM 1703 N N . ARG B 1 92 ? 0.579 1.026 16.719 1 94.81 92 ARG B N 1
ATOM 1704 C CA . ARG B 1 92 ? -0.364 1.943 16.094 1 94.81 92 ARG B CA 1
ATOM 1705 C C . ARG B 1 92 ? -0.188 3.361 16.625 1 94.81 92 ARG B C 1
ATOM 1707 O O . ARG B 1 92 ? -0.307 4.332 15.867 1 94.81 92 ARG B O 1
ATOM 1714 N N . ASP B 1 93 ? 0.102 3.537 17.891 1 95.94 93 ASP B N 1
ATOM 1715 C CA . ASP B 1 93 ? 0.295 4.848 18.5 1 95.94 93 ASP B CA 1
ATOM 1716 C C . ASP B 1 93 ? 1.515 5.555 17.906 1 95.94 93 ASP B C 1
ATOM 1718 O O . ASP B 1 93 ? 1.498 6.77 17.703 1 95.94 93 ASP B O 1
ATOM 1722 N N . PHE B 1 94 ? 2.512 4.82 17.703 1 96.44 94 PHE B N 1
ATOM 1723 C CA . PHE B 1 94 ? 3.719 5.367 17.094 1 96.44 94 PHE B CA 1
ATOM 1724 C C . PHE B 1 94 ? 3.424 5.922 15.703 1 96.44 94 PHE B C 1
ATOM 1726 O O . PHE B 1 94 ? 3.859 7.023 15.367 1 96.44 94 PHE B O 1
ATOM 1733 N N . LEU B 1 95 ? 2.744 5.156 14.93 1 96.94 95 LEU B N 1
ATOM 1734 C CA . LEU B 1 95 ? 2.416 5.582 13.57 1 96.94 95 LEU B CA 1
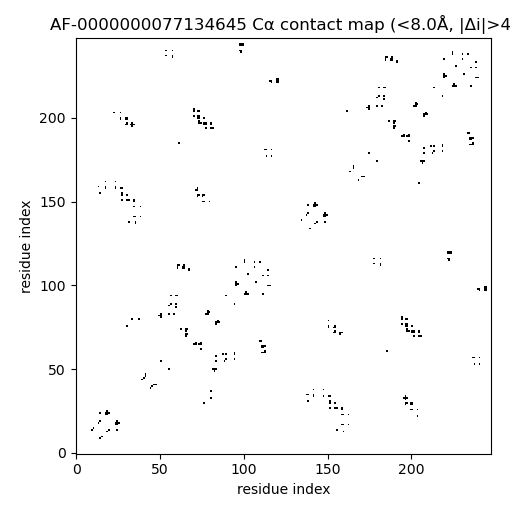ATOM 1735 C C . LEU B 1 95 ? 1.604 6.875 13.586 1 96.94 95 LEU B C 1
ATOM 1737 O O . LEU B 1 95 ? 1.868 7.789 12.805 1 96.94 95 LEU B O 1
ATOM 1741 N N . ALA B 1 96 ? 0.643 6.898 14.484 1 97.06 96 ALA B N 1
ATOM 1742 C CA . ALA B 1 96 ? -0.19 8.094 14.609 1 97.06 96 ALA B CA 1
ATOM 1743 C C . ALA B 1 96 ? 0.65 9.312 14.984 1 97.06 96 ALA B C 1
ATOM 1745 O O . ALA B 1 96 ? 0.435 10.406 14.469 1 97.06 96 ALA B O 1
ATOM 1746 N N . ARG B 1 97 ? 1.572 9.078 15.844 1 95.44 97 ARG B N 1
ATOM 1747 C CA . ARG B 1 97 ? 2.457 10.156 16.281 1 95.44 97 ARG B CA 1
ATOM 1748 C C . ARG B 1 97 ? 3.367 10.609 15.133 1 95.44 97 ARG B C 1
ATOM 1750 O O . ARG B 1 97 ? 3.566 11.805 14.93 1 95.44 97 ARG B O 1
ATOM 1757 N N . GLU B 1 98 ? 3.922 9.617 14.453 1 95.75 98 GLU B N 1
ATOM 1758 C CA . GLU B 1 98 ? 4.801 9.922 13.328 1 95.75 98 GLU B CA 1
ATOM 1759 C C . GLU B 1 98 ? 4.078 10.75 12.266 1 95.75 98 GLU B C 1
ATOM 1761 O O . GLU B 1 98 ? 4.672 11.641 11.648 1 95.75 98 GLU B O 1
ATOM 1766 N N . MET B 1 99 ? 2.809 10.484 12.133 1 96.69 99 MET B N 1
ATOM 1767 C CA . MET B 1 99 ? 2.02 11.164 11.109 1 96.69 99 MET B CA 1
ATOM 1768 C C . MET B 1 99 ? 1.338 12.406 11.688 1 96.69 99 MET B C 1
ATOM 1770 O O . MET B 1 99 ? 0.604 13.102 10.984 1 96.69 99 MET B O 1
ATOM 1774 N N . ARG B 1 100 ? 1.461 12.633 12.969 1 95.19 100 ARG B N 1
ATOM 1775 C CA . ARG B 1 100 ? 0.891 13.766 13.68 1 95.19 100 ARG B CA 1
ATOM 1776 C C . ARG B 1 100 ? -0.625 13.812 13.523 1 95.19 100 ARG B C 1
ATOM 1778 O O . ARG B 1 100 ? -1.193 14.859 13.203 1 95.19 100 ARG B O 1
ATOM 1785 N N . VAL B 1 101 ? -1.189 12.711 13.656 1 95.38 101 VAL B N 1
ATOM 1786 C CA . VAL B 1 101 ? -2.643 12.586 13.594 1 95.38 101 VAL B CA 1
ATOM 1787 C C . VAL B 1 101 ? -3.221 12.516 15.008 1 95.38 101 VAL B C 1
ATOM 1789 O O . VAL B 1 101 ? -2.789 11.688 15.812 1 95.38 101 VAL B O 1
ATOM 1792 N N . LYS B 1 102 ? -4.051 13.484 15.25 1 92.5 102 LYS B N 1
ATOM 1793 C CA . LYS B 1 102 ? -4.809 13.398 16.5 1 92.5 102 LYS B CA 1
ATOM 1794 C C . LYS B 1 102 ? -5.98 12.438 16.359 1 92.5 102 LYS B C 1
ATOM 1796 O O . LYS B 1 102 ? -6.922 12.688 15.602 1 92.5 102 LYS B O 1
ATOM 1801 N N . GLU B 1 103 ? -5.891 11.438 17.062 1 91.94 103 GLU B N 1
ATOM 1802 C CA . GLU B 1 103 ? -6.887 10.383 16.906 1 91.94 103 GLU B CA 1
ATOM 1803 C C . GLU B 1 103 ? -7.984 10.5 17.953 1 91.94 103 GLU B C 1
ATOM 1805 O O . GLU B 1 103 ? -7.742 10.977 19.062 1 91.94 103 GLU B O 1
ATOM 1810 N N . ASN B 1 104 ? -9.117 10.188 17.562 1 92.69 104 ASN B N 1
ATOM 1811 C CA . ASN B 1 104 ? -10.25 9.992 18.453 1 92.69 104 ASN B CA 1
ATOM 1812 C C . ASN B 1 104 ? -10.781 8.562 18.375 1 92.69 104 ASN B C 1
ATOM 1814 O O . ASN B 1 104 ? -10.203 7.715 17.688 1 92.69 104 ASN B O 1
ATOM 1818 N N . ASP B 1 105 ? -11.82 8.305 19.078 1 92.88 105 ASP B N 1
ATOM 1819 C CA . ASP B 1 105 ? -12.328 6.941 19.188 1 92.88 105 ASP B CA 1
ATOM 1820 C C . ASP B 1 105 ? -12.758 6.41 17.812 1 92.88 105 ASP B C 1
ATOM 1822 O O . ASP B 1 105 ? -12.562 5.23 17.516 1 92.88 105 ASP B O 1
ATOM 1826 N N . THR B 1 106 ? -13.258 7.277 17.031 1 91.75 106 THR B N 1
ATOM 1827 C CA . THR B 1 106 ? -13.766 6.867 15.734 1 91.75 106 THR B CA 1
ATOM 1828 C C . THR B 1 106 ? -12.617 6.66 14.75 1 91.75 106 THR B C 1
ATOM 1830 O O . THR B 1 106 ? -12.602 5.676 14.008 1 91.75 106 THR B O 1
ATOM 1833 N N . SER B 1 107 ? -11.656 7.539 14.773 1 93.19 107 SER B N 1
ATOM 1834 C CA . SER B 1 107 ? -10.547 7.48 13.828 1 93.19 107 SER B CA 1
ATOM 1835 C C . SER B 1 107 ? -9.617 6.316 14.141 1 93.19 107 SER B C 1
ATOM 1837 O O . SER B 1 107 ? -8.969 5.773 13.242 1 93.19 107 SER B O 1
ATOM 1839 N N . ARG B 1 108 ? -9.602 5.859 15.359 1 94.44 108 ARG B N 1
ATOM 1840 C CA . ARG B 1 108 ? -8.719 4.777 15.773 1 94.44 108 ARG B CA 1
ATOM 1841 C C . ARG B 1 108 ? -9.172 3.445 15.18 1 94.44 108 ARG B C 1
ATOM 1843 O O . ARG B 1 108 ? -8.391 2.498 15.094 1 94.44 108 ARG B O 1
ATOM 1850 N N . LYS B 1 109 ? -10.406 3.406 14.766 1 95.19 109 LYS B N 1
ATOM 1851 C CA . LYS B 1 109 ? -10.992 2.162 14.281 1 95.19 109 LYS B CA 1
ATOM 1852 C C . LYS B 1 109 ? -10.711 1.962 12.797 1 95.19 109 LYS B C 1
ATOM 1854 O O . LYS B 1 109 ? -11.031 0.909 12.234 1 95.19 109 LYS B O 1
ATOM 1859 N N . VAL B 1 110 ? -10.203 2.949 12.242 1 96.75 110 VAL B N 1
ATOM 1860 C CA . VAL B 1 110 ? -9.945 2.863 10.812 1 96.75 110 VAL B CA 1
ATOM 1861 C C . VAL B 1 110 ? -8.461 3.094 10.531 1 96.75 110 VAL B C 1
ATOM 1863 O O . VAL B 1 110 ? -7.742 3.639 11.375 1 96.75 110 VAL B O 1
ATOM 1866 N N . PRO B 1 111 ? -8.008 2.627 9.352 1 97.75 111 PRO B N 1
ATOM 1867 C CA . PRO B 1 111 ? -6.609 2.857 9 1 97.75 111 PRO B CA 1
ATOM 1868 C C . PRO B 1 111 ? -6.234 4.336 9.016 1 97.75 111 PRO B C 1
ATOM 1870 O O . PRO B 1 111 ? -7.055 5.188 8.664 1 97.75 111 PRO B O 1
ATOM 1873 N N . LEU B 1 112 ? -5.016 4.559 9.359 1 98.06 112 LEU B N 1
ATOM 1874 C CA . LEU B 1 112 ? -4.523 5.93 9.438 1 98.06 112 LEU B CA 1
ATOM 1875 C C . LEU B 1 112 ? -4.633 6.625 8.086 1 98.06 112 LEU B C 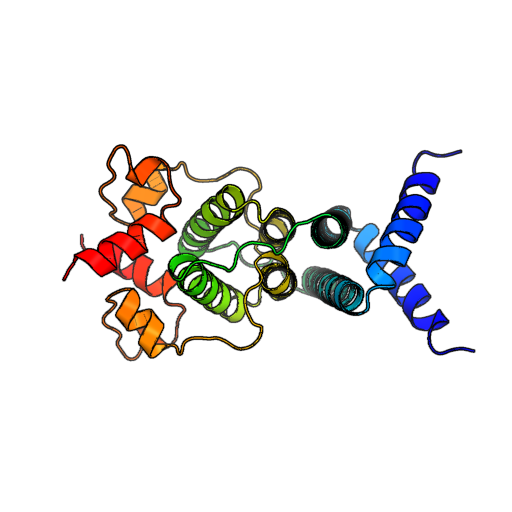1
ATOM 1877 O O . LEU B 1 112 ? -4.887 7.828 8.023 1 98.06 112 LEU B O 1
ATOM 1881 N N . LEU B 1 113 ? -4.496 5.883 7.027 1 98.12 113 LEU B N 1
ATOM 1882 C CA . LEU B 1 113 ? -4.59 6.473 5.695 1 98.12 113 LEU B CA 1
ATOM 1883 C C . LEU B 1 113 ? -5.977 7.062 5.465 1 98.12 113 LEU B C 1
ATOM 1885 O O . LEU B 1 113 ? -6.113 8.086 4.789 1 98.12 113 LEU B O 1
ATOM 1889 N N . TYR B 1 114 ? -7.016 6.402 6.047 1 97.81 114 TYR B N 1
ATOM 1890 C CA . TYR B 1 114 ? -8.359 6.961 5.969 1 97.81 114 TYR B CA 1
ATOM 1891 C C . TYR B 1 114 ? -8.453 8.266 6.758 1 97.81 114 TYR B C 1
ATOM 1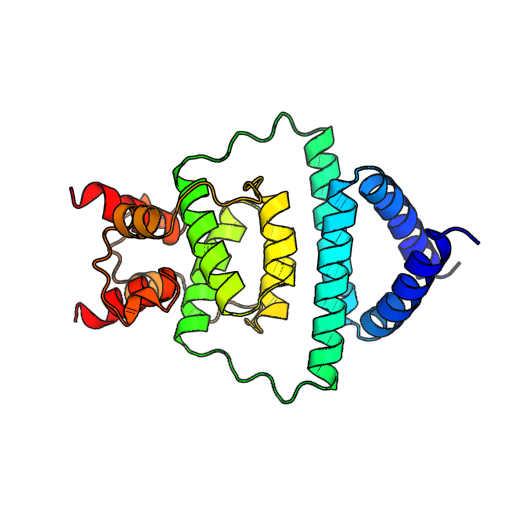893 O O . TYR B 1 114 ? -9.07 9.227 6.301 1 97.81 114 TYR B O 1
ATOM 1901 N N . THR B 1 115 ? -7.906 8.25 7.926 1 97.06 115 THR B N 1
ATOM 1902 C CA . THR B 1 115 ? -7.949 9.422 8.789 1 97.06 115 THR B CA 1
ATOM 1903 C C . THR B 1 115 ? -7.203 10.586 8.156 1 97.06 115 THR B C 1
ATOM 1905 O O . THR B 1 115 ? -7.664 11.734 8.211 1 97.06 115 THR B O 1
ATOM 1908 N N . LEU B 1 116 ? -6.043 10.336 7.535 1 97.19 116 LEU B N 1
ATOM 1909 C CA . LEU B 1 116 ? -5.266 11.367 6.848 1 97.19 116 LEU B CA 1
ATOM 1910 C C . LEU B 1 116 ? -6.074 12 5.723 1 97.19 116 LEU B C 1
ATOM 1912 O O . LEU B 1 116 ? -6.074 13.227 5.566 1 97.19 116 LEU B O 1
ATOM 1916 N N . LEU B 1 117 ? -6.742 11.195 4.984 1 96.81 117 LEU B N 1
ATOM 1917 C CA . LEU B 1 117 ? -7.57 11.688 3.889 1 96.81 117 LEU B CA 1
ATOM 1918 C C . LEU B 1 117 ? -8.742 12.5 4.414 1 96.81 117 LEU B C 1
ATOM 1920 O O . LEU B 1 117 ? -9.039 13.578 3.896 1 96.81 117 LEU B O 1
ATOM 1924 N N . ALA B 1 118 ? -9.406 11.984 5.445 1 95.31 118 ALA B N 1
ATOM 1925 C CA . ALA B 1 118 ? -10.539 12.68 6.047 1 95.31 118 ALA B CA 1
ATOM 1926 C C . ALA B 1 118 ? -10.125 14.039 6.609 1 95.31 118 ALA B C 1
ATOM 1928 O O . ALA B 1 118 ? -10.836 15.031 6.441 1 95.31 118 ALA B O 1
ATOM 1929 N N . ASN B 1 119 ? -8.977 14 7.277 1 94.69 119 ASN B N 1
ATOM 1930 C CA . ASN B 1 119 ? -8.461 15.25 7.828 1 94.69 119 ASN B CA 1
ATOM 1931 C C . ASN B 1 119 ? -8.164 16.266 6.727 1 94.69 119 ASN B C 1
ATOM 1933 O O . ASN B 1 119 ? -8.391 17.453 6.902 1 94.69 119 ASN B O 1
ATOM 1937 N N . ALA B 1 120 ? -7.645 15.82 5.684 1 94.31 120 ALA B N 1
ATOM 1938 C CA . ALA B 1 120 ? -7.328 16.688 4.555 1 94.31 120 ALA B CA 1
ATOM 1939 C C . ALA B 1 120 ? -8.594 17.281 3.945 1 94.31 120 ALA B C 1
ATOM 1941 O O . ALA B 1 120 ? -8.609 18.438 3.531 1 94.31 120 ALA B O 1
ATOM 1942 N N . GLN B 1 121 ? -9.641 16.516 3.943 1 89.88 121 GLN B N 1
ATOM 1943 C CA . GLN B 1 121 ? -10.891 16.969 3.344 1 89.88 121 GLN B CA 1
ATOM 1944 C C . GLN B 1 121 ? -11.625 17.938 4.262 1 89.88 121 GLN B C 1
ATOM 1946 O O . GLN B 1 121 ? -12.422 18.766 3.801 1 89.88 121 GLN B O 1
ATOM 1951 N N . HIS B 1 122 ? -11.406 17.766 5.531 1 85.38 122 HIS B N 1
ATOM 1952 C CA . HIS B 1 122 ? -12.062 18.625 6.508 1 85.38 122 HIS B CA 1
ATOM 1953 C C . HIS B 1 122 ? -11.328 19.953 6.656 1 85.38 122 HIS B C 1
ATOM 1955 O O . HIS B 1 122 ? -11.938 20.969 7.012 1 85.38 122 HIS B O 1
ATOM 1961 N N . LYS B 1 123 ? -10 19.875 6.57 1 74.88 123 LYS B N 1
ATOM 1962 C CA . LYS B 1 123 ? -9.273 21.141 6.66 1 74.88 123 LYS B CA 1
ATOM 1963 C C . LYS B 1 123 ? -9.734 22.125 5.59 1 74.88 123 LYS B C 1
ATOM 1965 O O . LYS B 1 123 ? -9.258 23.266 5.531 1 74.88 123 LYS B O 1
ATOM 1970 N N . LYS B 1 124 ? -11.078 22.094 5.098 1 54.34 124 LYS B N 1
ATOM 1971 C CA . LYS B 1 124 ? -11.711 23.172 4.344 1 54.34 124 LYS B CA 1
ATOM 1972 C C . LYS B 1 124 ? -12.078 24.344 5.254 1 54.34 124 LYS B C 1
ATOM 1974 O O . LYS B 1 124 ? -12.477 24.141 6.402 1 54.34 124 LYS B O 1
#

Secondary structure (DSSP, 8-state):
--HHHHHHHHHHHHHHHHHHSHHHHHHHHHHHHHHHHHHHHHHHS-S-PPPPHHHHHHHHHHHHHHHHTT-HHHHHHHHHHHT--SS-SS-HHHHHHHTT----TTGGGS-HHHHHHHHHHH--/--HHHHHHHHHHHHHHHHHHSHHHHHHHHHHHHHHHHHHHHHHHS-S-----HHHHHHHHHHHHHHHHTT-HHHHHHHHHHHT--SS-SS-HHHHHHHTT----TTGGGS-HHHHHHHHHHH--

InterPro domains:
  IPR006594 LIS1 homology motif [PS50896] (54-86)
  IPR018993 FGFR1 oncogene partner (FOP), N-terminal dimerisation domain [PF09398] (56-117)

Radius of gyration: 19.41 Å; Cα contacts (8 Å, |Δi|>4): 235; chains: 2; bounding box: 45×64×49 Å

Foldseek 3Di:
DDPVVVVVVVCVVVCVVLVVVVVSVVVVVVLVVLVVCLVVCVVVPDPPPDDDPVRLLVLVLVLQQCVVVVVPVVNVRSCVSVVHDPDRPDDPVVSCVVVVHDDDPVCSVGRVVVSVVVVVVVVD/DDPVVVVVVVCVVVCVVLVVVVVSVVVVVVLVVVVVVQVVCVVVPDPPPDDDPVRLLVLVLVLQQCVVVVVPVVNVSSCVSVVHDPDRPDDPVVSCVVVVHDDDPVCSVGRVVVSVVVVVVVVD

pLDDT: mean 74.76, std 22.93, range [24.03, 98.75]

Solvent-accessible surface area (backbone atoms only — not comparable to full-atom values): 13778 Å² total; per-residue (Å²): 133,60,81,70,58,58,54,50,49,51,44,47,52,49,44,45,56,33,38,67,43,63,69,46,33,50,32,48,46,35,40,45,48,32,43,40,48,47,49,47,39,54,69,69,35,63,80,70,73,75,72,50,70,66,51,53,53,50,50,50,47,50,47,46,42,28,61,72,69,64,37,57,39,27,48,57,37,37,34,70,74,66,64,49,65,89,61,71,90,63,53,71,68,54,53,32,55,53,48,62,52,86,71,49,83,71,48,67,74,43,38,63,63,56,45,53,41,51,51,32,59,55,73,108,133,57,82,70,60,59,56,50,50,53,44,47,51,48,44,44,58,31,39,67,41,63,71,47,32,50,41,48,47,49,34,46,48,34,45,43,50,44,50,47,41,51,68,71,35,68,80,70,73,76,72,49,70,67,52,54,53,52,50,49,48,49,46,45,42,28,61,74,68,64,36,57,31,26,48,46,33,39,34,70,72,66,66,48,66,89,62,72,90,64,54,71,67,54,52,32,55,53,48,61,53,86,72,49,83,70,48,67,76,43,38,62,65,57,44,54,41,50,50,32,60,55,74,108

Organism: Micromonas pusilla (strain CCMP1545) (NCBI:txid564608)

Nearest PDB structures (foldseek):
  8pqz-assembly1_E  TM=5.057E-01  e=1.298E+00  Homo sapiens
  1uuj-assembly1_A  TM=4.867E-01  e=1.860E+00  Mus musculus
  2d68-assembly1_B  TM=7.763E-01  e=8.708E-03  Homo sapiens
  8pqz-assembly1_E  TM=5.056E-01  e=1.091E+00  Homo sapiens
  1uuj-assembly1_A  TM=4.874E-01  e=1.091E+00  Mus musculus

Sequence (248 aa):
MTAGGATVDELTDVLRETLENRGALGNVRAHLRAEVSNALEDRTSFARPDLSNENLVINELIREYLVFNRYRSTLSVLLPESGQPETPPFDRDFLAREMRVKENDTSRKVPLLYTLLANAQHKKMTAGGATVDELTDVLRETLENRGALGNVRAHLRAEVSNALEDRTSFARPDLSNENLVINELIREYLVFNRYRSTLSVLLPESGQPETPPFDRDFLAREMRVKENDTSRKVPLLYTLLANAQHKK